Protein AF-A0A426YNL2-F1 (afdb_monomer)

pLDDT: mean 73.77, std 24.28, range [29.73, 98.31]

Mean predicted aligned error: 19.61 Å

Structure (mmCIF, N/CA/C/O backbone):
data_AF-A0A426YNL2-F1
#
_entry.id   AF-A0A426YNL2-F1
#
loop_
_atom_site.group_PDB
_atom_site.id
_atom_site.type_symbol
_atom_site.label_atom_id
_atom_site.label_alt_id
_atom_site.label_comp_id
_atom_site.label_asym_id
_atom_site.label_entity_id
_atom_site.label_seq_id
_atom_site.pdbx_PDB_ins_code
_atom_site.Cartn_x
_atom_site.Cartn_y
_atom_site.Cartn_z
_atom_site.occupancy
_atom_site.B_iso_or_equiv
_atom_site.auth_seq_id
_atom_site.auth_comp_id
_atom_site.auth_asym_id
_atom_site.auth_atom_id
_atom_site.pdbx_PDB_model_num
ATOM 1 N N . MET A 1 1 ? -0.165 -50.949 28.726 1.00 37.31 1 MET A N 1
ATOM 2 C CA . MET A 1 1 ? -0.247 -52.421 28.625 1.00 37.31 1 MET A CA 1
ATOM 3 C C . MET A 1 1 ? -1.569 -52.771 27.966 1.00 37.31 1 MET A C 1
ATOM 5 O O . MET A 1 1 ? -2.614 -52.477 28.526 1.00 37.31 1 MET A O 1
ATOM 9 N N . ALA A 1 2 ? -1.492 -53.235 26.720 1.00 35.56 2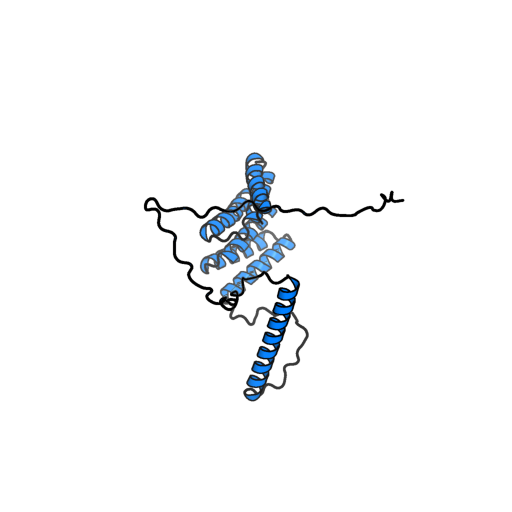 ALA A N 1
ATOM 10 C CA . ALA A 1 2 ? -2.606 -53.425 25.798 1.00 35.56 2 ALA A CA 1
ATOM 11 C C . ALA A 1 2 ? -3.479 -54.636 26.171 1.00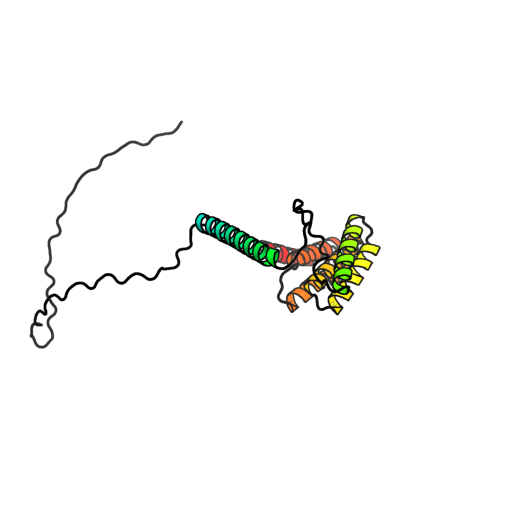 35.56 2 ALA A C 1
ATOM 13 O O . ALA A 1 2 ? -2.953 -55.699 26.491 1.00 35.56 2 ALA A O 1
ATOM 14 N N . ALA A 1 3 ? -4.803 -54.485 26.083 1.00 38.25 3 ALA A N 1
ATOM 15 C CA . ALA A 1 3 ? -5.747 -55.596 26.155 1.00 38.25 3 ALA A CA 1
ATOM 16 C C . ALA A 1 3 ? -5.929 -56.193 24.749 1.00 38.25 3 ALA A C 1
ATOM 18 O O . ALA A 1 3 ? -6.502 -55.570 23.858 1.00 38.25 3 ALA A O 1
ATOM 19 N N . ILE A 1 4 ? -5.381 -57.392 24.560 1.00 38.25 4 ILE A N 1
ATOM 20 C CA . ILE A 1 4 ? -5.426 -58.185 23.328 1.00 38.25 4 ILE A CA 1
ATOM 21 C C . ILE A 1 4 ? -6.724 -59.006 23.328 1.00 38.25 4 ILE A C 1
ATOM 23 O O . ILE A 1 4 ? -6.933 -59.846 24.205 1.00 38.25 4 ILE A O 1
ATOM 27 N N . ALA A 1 5 ? -7.598 -58.764 22.347 1.00 42.81 5 ALA A N 1
ATOM 28 C CA . ALA A 1 5 ? -8.804 -59.553 22.102 1.00 42.81 5 ALA A CA 1
ATOM 29 C C . ALA A 1 5 ? -8.485 -60.830 21.299 1.00 42.81 5 ALA A C 1
ATOM 31 O O . ALA A 1 5 ? -7.618 -60.845 20.426 1.00 42.81 5 ALA A O 1
ATOM 32 N N . ARG A 1 6 ? -9.182 -61.913 21.660 1.00 41.94 6 ARG A N 1
ATOM 33 C CA . ARG A 1 6 ? -8.917 -63.311 21.298 1.00 41.94 6 ARG A CA 1
ATOM 34 C C . ARG A 1 6 ? -9.209 -63.680 19.840 1.00 41.94 6 ARG A C 1
ATOM 36 O O . ARG A 1 6 ? -10.094 -63.148 19.183 1.00 41.94 6 ARG A O 1
ATOM 43 N N . TYR A 1 7 ? -8.452 -64.697 19.446 1.00 34.69 7 TYR A N 1
ATOM 44 C CA . TYR A 1 7 ? -8.437 -65.502 18.232 1.00 34.69 7 TYR A CA 1
ATOM 45 C C . TYR A 1 7 ? -9.737 -66.284 17.919 1.00 34.69 7 TYR A C 1
ATOM 47 O O . TYR A 1 7 ? -10.358 -66.847 18.814 1.00 34.69 7 TYR A O 1
ATOM 55 N N . LEU A 1 8 ? -10.010 -66.373 16.606 1.00 35.53 8 LEU A N 1
ATOM 56 C CA . LEU A 1 8 ? -10.407 -67.529 15.772 1.00 35.53 8 LEU A CA 1
ATOM 57 C C . LEU A 1 8 ? -11.545 -68.485 16.198 1.00 35.53 8 LEU A C 1
ATOM 59 O O . LEU A 1 8 ? -11.393 -69.267 17.126 1.00 35.53 8 LEU A O 1
ATOM 63 N N . HIS A 1 9 ? -12.563 -68.604 15.330 1.00 32.12 9 HIS A N 1
ATOM 64 C CA . HIS A 1 9 ? -12.807 -69.847 14.570 1.00 32.12 9 HIS A CA 1
ATOM 65 C C . HIS A 1 9 ? -13.829 -69.654 13.425 1.00 32.12 9 HIS A C 1
ATOM 67 O O . HIS A 1 9 ? -15.022 -69.476 13.641 1.00 32.12 9 HIS A O 1
ATOM 73 N N . HIS A 1 10 ? -13.350 -69.756 12.182 1.00 35.22 10 HIS A N 1
ATOM 74 C CA . HIS A 1 10 ? -14.075 -70.388 11.065 1.00 35.22 10 HIS A CA 1
ATOM 75 C C . HIS A 1 10 ? -13.910 -71.923 11.209 1.00 35.22 10 HIS A C 1
ATOM 77 O O . HIS A 1 10 ? -12.906 -72.305 11.823 1.00 35.22 10 HIS A O 1
ATOM 83 N N . PRO A 1 11 ? -14.773 -72.814 10.646 1.00 41.94 11 PRO A N 1
ATOM 84 C CA . PRO A 1 11 ? -15.222 -72.750 9.243 1.00 41.94 11 PRO A CA 1
ATOM 85 C C . PRO A 1 11 ? -16.582 -73.406 8.853 1.00 41.94 11 PRO A C 1
ATOM 87 O O . PRO A 1 11 ? -17.210 -74.147 9.595 1.00 41.94 11 PRO A O 1
ATOM 90 N N . SER A 1 12 ? -16.899 -73.232 7.561 1.00 29.73 12 SER A N 1
ATOM 91 C CA . SER A 1 12 ? -17.460 -74.235 6.628 1.00 29.73 12 SER A CA 1
ATOM 92 C C . SER A 1 12 ? -18.972 -74.328 6.340 1.00 29.73 12 SER A C 1
ATOM 94 O O . SER A 1 12 ? -19.745 -74.939 7.063 1.00 29.73 12 SER A O 1
ATOM 96 N N . ARG A 1 13 ? -19.277 -73.877 5.108 1.00 36.03 13 ARG A N 1
ATOM 97 C CA . ARG A 1 13 ? -20.072 -74.515 4.033 1.00 36.03 13 ARG A CA 1
ATOM 98 C C . ARG A 1 13 ? -21.543 -74.871 4.292 1.00 36.03 13 ARG A C 1
ATOM 100 O O . ARG A 1 13 ? -21.837 -75.814 5.013 1.00 36.03 13 ARG A O 1
ATOM 107 N N . ARG A 1 14 ? -22.416 -74.346 3.418 1.00 35.34 14 ARG A N 1
ATOM 108 C CA . ARG A 1 14 ? -23.285 -75.176 2.553 1.00 35.34 14 ARG A CA 1
ATOM 109 C C . ARG A 1 14 ? -23.799 -74.395 1.339 1.00 35.34 14 ARG A C 1
ATOM 111 O O . ARG A 1 14 ? -24.525 -73.418 1.454 1.00 35.34 14 ARG A O 1
ATOM 118 N N . ASN A 1 15 ? -23.367 -74.876 0.180 1.00 34.12 15 ASN A N 1
ATOM 119 C CA . ASN A 1 15 ? -23.900 -74.608 -1.148 1.00 34.12 15 ASN A CA 1
ATOM 120 C C . ASN A 1 15 ? -25.215 -75.389 -1.299 1.00 34.12 15 ASN A C 1
ATOM 122 O O . ASN A 1 15 ? -25.232 -76.541 -0.882 1.00 34.12 15 ASN A O 1
ATOM 126 N N . HIS A 1 16 ? -26.247 -74.819 -1.926 1.00 37.81 16 HIS A N 1
ATOM 127 C CA . HIS A 1 16 ? -27.121 -75.516 -2.883 1.00 37.81 16 HIS A CA 1
ATOM 128 C C . HIS A 1 16 ? -28.022 -74.497 -3.592 1.00 37.81 16 HIS A C 1
ATOM 130 O O . HIS A 1 16 ? -29.065 -74.091 -3.088 1.00 37.81 16 HIS A O 1
ATOM 136 N N . GLY A 1 17 ? -27.594 -74.096 -4.791 1.00 38.69 17 GLY A N 1
ATOM 137 C CA . GLY A 1 17 ? -28.476 -73.522 -5.795 1.00 38.69 17 GLY A CA 1
ATOM 138 C C . GLY A 1 17 ? -29.309 -74.635 -6.423 1.00 38.69 17 GLY A C 1
ATOM 139 O O . GLY A 1 17 ? -28.758 -75.597 -6.958 1.00 38.69 17 GLY A O 1
ATOM 140 N N . VAL A 1 18 ? -30.630 -74.503 -6.350 1.00 39.59 18 VAL A N 1
ATOM 141 C CA . VAL A 1 18 ? -31.578 -75.342 -7.08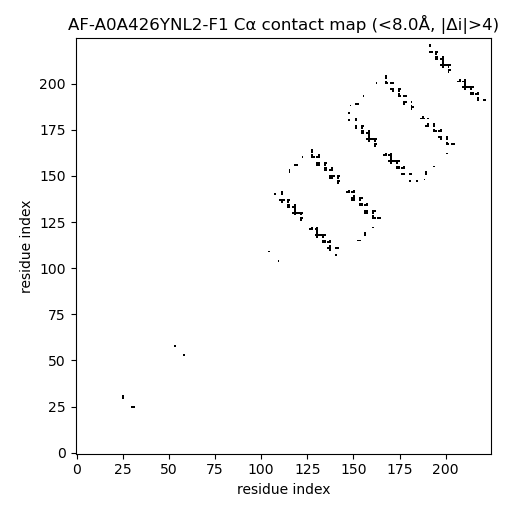6 1.00 39.59 18 VAL A CA 1
ATOM 142 C C . VAL A 1 18 ? -32.245 -74.455 -8.127 1.00 39.59 18 VAL A C 1
ATOM 144 O O . VAL A 1 18 ? -32.821 -73.415 -7.812 1.00 39.59 18 VAL A O 1
ATOM 147 N N . GLY A 1 19 ? -32.074 -74.844 -9.388 1.00 38.91 19 GLY A N 1
ATOM 148 C CA . GLY A 1 19 ? -32.560 -74.116 -10.545 1.00 38.91 19 GLY A CA 1
ATOM 149 C C . GLY A 1 19 ? -34.080 -74.142 -10.659 1.00 38.91 19 GLY A C 1
ATOM 150 O O . GLY A 1 19 ? -34.691 -75.208 -10.694 1.00 38.91 19 GLY A O 1
ATOM 151 N N . SER A 1 20 ? -34.663 -72.959 -10.835 1.00 37.91 20 SER A N 1
ATOM 152 C CA . SER A 1 20 ? -36.006 -72.804 -11.385 1.00 37.91 20 SER A CA 1
ATOM 153 C C . SER A 1 20 ? -35.897 -72.293 -12.816 1.00 37.91 20 SER A C 1
ATOM 155 O O . SER A 1 20 ? -35.313 -71.250 -13.109 1.00 37.91 20 SER A O 1
ATOM 157 N N . ARG A 1 21 ? -36.411 -73.136 -13.708 1.00 37.72 21 ARG A N 1
ATOM 158 C CA . ARG A 1 21 ? -36.389 -73.071 -15.167 1.00 37.72 21 ARG A CA 1
ATOM 159 C C . ARG A 1 21 ? -36.943 -71.725 -15.653 1.00 37.72 21 ARG A C 1
ATOM 161 O O . ARG A 1 21 ? -38.112 -71.432 -15.425 1.00 37.72 21 ARG A O 1
ATOM 168 N N . ARG A 1 22 ? -36.133 -70.924 -16.359 1.00 38.81 22 ARG A N 1
ATOM 169 C CA . ARG A 1 22 ? -36.651 -69.782 -17.130 1.00 38.81 22 ARG A CA 1
ATOM 170 C C . ARG A 1 22 ? -37.414 -70.324 -18.333 1.00 38.81 22 ARG A C 1
ATOM 172 O O . ARG A 1 22 ? -36.824 -70.861 -19.266 1.00 38.81 22 ARG A O 1
ATOM 179 N N . ILE A 1 23 ? -38.731 -70.208 -18.264 1.00 46.91 23 ILE A N 1
ATOM 180 C CA . ILE A 1 23 ? -39.655 -70.431 -19.371 1.00 46.91 23 ILE A CA 1
ATOM 181 C C . ILE A 1 23 ? -39.404 -69.300 -20.380 1.00 46.91 23 ILE A C 1
ATOM 183 O O . ILE A 1 23 ? -39.430 -68.128 -20.007 1.00 46.91 23 ILE A O 1
ATOM 187 N N . ALA A 1 24 ? -39.078 -69.641 -21.628 1.00 47.25 24 ALA A N 1
ATOM 188 C CA . ALA A 1 24 ? -38.883 -68.651 -22.684 1.00 47.25 24 ALA A CA 1
ATOM 189 C C . ALA A 1 24 ? -40.228 -67.974 -23.022 1.00 47.25 24 ALA A C 1
ATOM 191 O O . ALA A 1 24 ? -41.236 -68.681 -23.115 1.00 47.25 24 ALA A O 1
ATOM 192 N N . PRO A 1 25 ? -40.272 -66.643 -23.202 1.00 43.81 25 PRO A N 1
ATOM 193 C CA . PRO A 1 25 ? -41.506 -65.947 -23.544 1.00 43.81 25 PRO A CA 1
ATOM 194 C C . PRO A 1 25 ? -41.977 -66.340 -24.953 1.00 43.81 25 PRO A C 1
ATOM 196 O O . PRO A 1 25 ? -41.186 -66.405 -25.895 1.00 43.81 25 PRO A O 1
ATOM 199 N N . LEU A 1 26 ? -43.272 -66.635 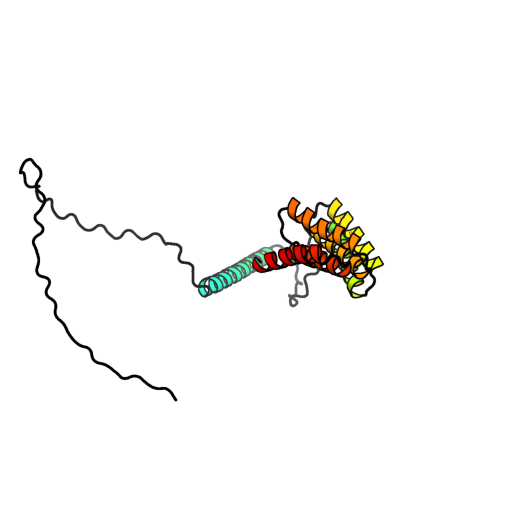-25.064 1.00 43.31 26 LEU A N 1
ATOM 200 C CA . LEU A 1 26 ? -43.986 -66.943 -26.303 1.00 43.31 26 LEU A CA 1
ATOM 201 C C . LEU A 1 26 ? -44.581 -65.649 -26.881 1.00 43.31 26 LEU A C 1
ATOM 203 O O . LEU A 1 26 ? -45.115 -64.828 -26.139 1.00 43.31 26 LEU A O 1
ATOM 207 N N . ASP A 1 27 ? -44.506 -65.487 -28.199 1.00 51.53 27 ASP A N 1
ATOM 208 C CA . ASP A 1 27 ? -45.236 -64.470 -28.968 1.00 51.53 27 ASP A CA 1
ATOM 209 C C . ASP A 1 27 ? -46.713 -64.897 -29.148 1.00 51.53 27 ASP A C 1
ATOM 211 O O . ASP A 1 27 ? -47.015 -66.095 -29.182 1.00 51.53 27 ASP A O 1
ATOM 215 N N . LEU A 1 28 ? -47.623 -63.920 -29.285 1.00 54.97 28 LEU A N 1
ATOM 216 C CA . LEU A 1 28 ? -49.082 -64.065 -29.451 1.00 54.97 28 LEU A CA 1
ATOM 217 C C . LEU A 1 28 ? -49.542 -64.911 -30.666 1.00 54.97 28 LEU A C 1
ATOM 219 O O . LEU A 1 28 ? -50.740 -65.111 -30.850 1.00 54.97 28 LEU A O 1
ATOM 223 N N . SER A 1 29 ? -48.622 -65.447 -31.469 1.00 55.56 29 SER A N 1
ATOM 224 C CA . SER A 1 29 ? -48.873 -66.341 -32.608 1.00 55.56 29 SER A CA 1
ATOM 225 C C . SER A 1 29 ? -48.318 -67.772 -32.448 1.00 55.56 29 SER A C 1
ATOM 227 O O . SER A 1 29 ? -48.384 -68.574 -33.382 1.00 55.56 29 SER A O 1
ATOM 229 N N . GLY A 1 30 ? -47.791 -68.136 -31.270 1.00 54.81 30 GLY A N 1
ATOM 230 C CA . GLY A 1 30 ? -47.535 -69.535 -30.892 1.00 54.81 30 GLY A CA 1
ATOM 231 C C . GLY A 1 30 ? -46.373 -70.249 -31.603 1.00 54.81 30 GLY A C 1
ATOM 232 O O . GLY A 1 30 ? -46.292 -71.478 -31.548 1.00 54.81 30 GLY A O 1
ATOM 233 N N . ARG A 1 31 ? -45.446 -69.531 -32.253 1.00 46.19 31 ARG A N 1
ATOM 234 C CA . ARG A 1 31 ? -44.271 -70.135 -32.919 1.00 46.19 31 ARG A CA 1
ATOM 235 C C . ARG A 1 31 ? -42.997 -70.009 -32.072 1.00 46.19 31 ARG A C 1
ATOM 237 O O . ARG A 1 31 ? -42.694 -68.946 -31.541 1.00 46.19 31 ARG A O 1
ATOM 244 N N . ARG A 1 32 ? -42.226 -71.101 -31.957 1.00 43.34 32 ARG A N 1
ATOM 245 C CA . ARG A 1 32 ? -40.901 -71.121 -31.301 1.00 43.34 32 ARG A CA 1
ATOM 246 C C . ARG A 1 32 ? -39.840 -70.511 -32.223 1.00 43.34 32 ARG A C 1
ATOM 248 O O . ARG A 1 32 ? -39.765 -70.888 -33.390 1.00 43.34 32 ARG A O 1
ATOM 255 N N . PHE A 1 33 ? -38.989 -69.630 -31.693 1.00 39.12 33 PHE A N 1
ATOM 256 C CA . PHE A 1 33 ? -37.831 -69.109 -32.426 1.00 39.12 33 PHE A CA 1
ATOM 257 C C . PHE A 1 33 ? -36.816 -70.226 -32.732 1.00 39.12 33 PHE A C 1
ATOM 259 O O . PHE A 1 33 ? -36.510 -71.027 -31.843 1.00 39.12 33 PHE A O 1
ATOM 266 N N . PRO A 1 34 ? -36.258 -70.284 -33.955 1.00 41.25 34 PRO A N 1
ATOM 267 C CA . PRO A 1 34 ? -35.198 -71.223 -34.285 1.00 41.25 34 PRO A CA 1
ATOM 268 C C . PRO A 1 34 ? -33.889 -70.816 -33.597 1.00 41.25 34 PRO A C 1
ATOM 270 O O . PRO A 1 34 ? -33.417 -69.684 -33.705 1.00 41.25 34 PRO A O 1
ATOM 273 N N . SER A 1 35 ? -33.292 -71.779 -32.902 1.00 43.44 35 SER A N 1
ATOM 274 C CA . SER A 1 35 ? -31.953 -71.720 -32.321 1.00 43.44 35 SER A CA 1
ATOM 275 C C . SER A 1 35 ? -30.907 -71.371 -33.385 1.00 43.44 35 SER A C 1
ATOM 277 O O . SER A 1 35 ? -30.613 -72.193 -34.254 1.00 43.44 35 SER A O 1
ATOM 279 N N . ARG A 1 36 ? -30.309 -70.177 -33.304 1.00 40.72 36 ARG A N 1
ATOM 280 C CA . ARG A 1 36 ? -29.143 -69.802 -34.115 1.00 40.72 36 ARG A CA 1
ATOM 281 C C . ARG A 1 36 ? -27.866 -69.861 -33.279 1.00 40.72 36 ARG A C 1
ATOM 283 O O . ARG A 1 36 ? -27.567 -68.972 -32.493 1.00 40.72 36 ARG A O 1
ATOM 290 N N . SER A 1 37 ? -27.196 -70.999 -33.446 1.00 37.91 37 SER A N 1
ATOM 291 C CA . SER A 1 37 ? -25.746 -71.215 -33.527 1.00 37.91 37 SER A CA 1
ATOM 292 C C . SER A 1 37 ? -24.813 -70.158 -32.923 1.00 37.91 37 SER A C 1
ATOM 294 O O . SER A 1 37 ? -24.694 -69.046 -33.432 1.00 37.91 37 SER A O 1
ATOM 296 N N . PHE A 1 38 ? -24.049 -70.621 -31.929 1.00 44.62 38 PHE A N 1
ATOM 297 C CA . PHE A 1 38 ? -22.728 -70.147 -31.518 1.00 44.62 38 PHE A CA 1
ATOM 298 C C . PHE A 1 38 ? -21.948 -69.448 -32.646 1.00 44.62 38 PHE A C 1
ATOM 300 O O . PHE A 1 38 ? -21.465 -70.094 -33.576 1.00 44.62 38 PHE A O 1
ATOM 307 N N . THR A 1 39 ? -21.743 -68.141 -32.507 1.00 43.12 39 THR A N 1
ATOM 308 C CA . THR A 1 39 ? -20.665 -67.414 -33.182 1.00 43.12 39 THR A CA 1
ATOM 309 C C . THR A 1 39 ? -19.654 -66.967 -32.130 1.00 43.12 39 THR A C 1
ATOM 311 O O . THR A 1 39 ? -20.024 -66.466 -31.072 1.00 43.12 39 THR A O 1
ATOM 314 N N . LYS A 1 40 ? -18.385 -67.248 -32.428 1.00 47.84 40 LYS A N 1
ATOM 315 C CA . LYS A 1 40 ? -17.174 -67.139 -31.599 1.00 47.84 40 LYS A CA 1
ATOM 316 C C . LYS A 1 40 ? -17.085 -65.847 -30.758 1.00 47.84 40 LYS A C 1
ATOM 318 O O . LYS A 1 40 ? -17.525 -64.801 -31.232 1.00 47.84 40 LYS A O 1
ATOM 323 N N . PRO A 1 41 ? -16.458 -65.882 -29.564 1.00 40.28 41 PRO A N 1
ATOM 324 C CA . PRO A 1 41 ? -16.179 -64.666 -28.805 1.00 40.28 41 PRO A CA 1
ATOM 325 C C . PRO A 1 41 ? -15.217 -63.763 -29.591 1.00 40.28 41 PRO A C 1
ATOM 327 O O . PRO A 1 41 ? -14.201 -64.227 -30.113 1.00 40.28 41 PRO A O 1
ATOM 330 N N . LEU A 1 42 ? -15.563 -62.479 -29.687 1.00 42.34 42 LEU A N 1
ATOM 331 C CA . LEU A 1 42 ? -14.700 -61.429 -30.227 1.00 42.34 42 LEU A CA 1
ATOM 332 C C . LEU A 1 42 ? -13.438 -61.285 -29.354 1.00 42.34 42 LEU A C 1
ATOM 334 O O . LEU A 1 42 ? -13.531 -61.447 -28.133 1.00 42.34 42 LEU A O 1
ATOM 338 N N . PRO A 1 43 ? -12.266 -60.977 -29.942 1.00 51.66 43 PRO A N 1
ATOM 339 C CA . PRO A 1 43 ? -11.068 -60.680 -29.165 1.00 51.66 43 PRO A CA 1
ATOM 340 C C . PRO A 1 43 ? -11.292 -59.425 -28.302 1.00 51.66 43 PRO A C 1
ATOM 342 O O . PRO A 1 43 ? -12.067 -58.547 -28.695 1.00 51.66 43 PRO A O 1
ATOM 345 N N . PRO A 1 44 ? -10.638 -59.317 -27.130 1.00 45.34 44 PRO A N 1
ATOM 346 C CA . PRO A 1 44 ? -10.804 -58.163 -26.260 1.00 45.34 44 PRO A CA 1
ATOM 347 C C . PRO A 1 44 ? -10.352 -56.893 -26.988 1.00 45.34 44 PRO A C 1
ATOM 349 O O . PRO A 1 44 ? -9.230 -56.806 -27.485 1.00 45.34 44 PRO A O 1
ATOM 352 N N . VAL A 1 45 ? -11.248 -55.910 -27.047 1.00 47.38 45 VAL A N 1
ATOM 353 C CA . VAL A 1 45 ? -10.942 -54.558 -27.520 1.00 47.38 45 VAL A CA 1
ATOM 354 C C . VAL A 1 45 ? -9.914 -53.958 -26.552 1.00 47.38 45 VAL A C 1
ATOM 356 O O . VAL A 1 45 ? -10.160 -53.998 -25.342 1.00 47.38 45 VAL A O 1
ATOM 359 N N . PRO A 1 46 ? -8.765 -53.429 -27.014 1.00 41.62 46 PRO A N 1
ATOM 360 C CA . PRO A 1 46 ? -7.828 -52.768 -26.119 1.00 41.62 46 PRO A CA 1
ATOM 361 C C . PRO A 1 46 ? -8.517 -51.538 -25.525 1.00 41.62 46 PRO A C 1
ATOM 363 O O . PRO A 1 46 ? -8.924 -50.626 -26.244 1.00 41.62 46 PRO A O 1
ATOM 366 N N . LEU A 1 47 ? -8.682 -51.548 -24.203 1.00 44.00 47 LEU A N 1
ATOM 367 C CA . LEU A 1 47 ? -9.158 -50.401 -23.444 1.00 44.00 47 LEU A CA 1
ATOM 368 C C . LEU A 1 47 ? -8.211 -49.229 -23.724 1.00 44.00 47 LEU A C 1
ATOM 370 O O . LEU A 1 47 ? -7.019 -49.295 -23.423 1.00 44.00 47 LEU A O 1
ATOM 374 N N . SER A 1 48 ? -8.742 -48.167 -24.328 1.00 41.94 48 SER A N 1
ATOM 375 C CA . SER A 1 48 ? -8.069 -46.873 -24.430 1.00 41.94 48 SER A CA 1
ATOM 376 C C . SER A 1 48 ? -7.586 -46.443 -23.038 1.00 41.94 48 SER A C 1
ATOM 378 O O . SER A 1 48 ? -8.367 -46.590 -22.091 1.00 41.94 48 SER A O 1
ATOM 380 N N . PRO A 1 49 ? -6.359 -45.910 -22.877 1.00 44.12 49 PRO A N 1
ATOM 381 C CA . PRO A 1 49 ? -5.844 -45.567 -21.561 1.00 44.12 49 PRO A CA 1
ATOM 382 C C . PRO A 1 49 ? -6.672 -44.424 -20.977 1.00 44.12 49 PRO A C 1
ATOM 384 O O . PRO A 1 49 ? -6.532 -43.260 -21.348 1.00 44.12 49 PRO A O 1
ATOM 387 N N . THR A 1 50 ? -7.563 -44.774 -20.056 1.00 41.09 50 THR A N 1
ATOM 388 C CA . THR A 1 50 ? -8.163 -43.841 -19.114 1.00 41.09 50 THR A CA 1
ATOM 389 C C . THR A 1 50 ? -7.037 -43.154 -18.355 1.00 41.09 50 THR A C 1
ATOM 391 O O . THR A 1 50 ? -6.155 -43.823 -17.816 1.00 41.09 50 THR A O 1
ATOM 394 N N . HIS A 1 51 ? -7.074 -41.826 -18.338 1.00 47.53 51 HIS A N 1
ATOM 395 C CA . HIS A 1 51 ? -6.187 -40.957 -17.581 1.00 47.53 51 HIS A CA 1
ATOM 396 C C . HIS A 1 51 ? -6.269 -41.317 -16.088 1.00 47.53 51 HIS A C 1
ATOM 398 O O . HIS A 1 51 ? -7.147 -40.854 -15.364 1.00 47.53 51 HIS A O 1
ATOM 404 N N . PHE A 1 52 ? -5.389 -42.210 -15.641 1.00 44.97 52 PHE A N 1
ATOM 405 C CA . PHE A 1 52 ? -5.120 -42.419 -14.226 1.00 44.97 52 PHE A CA 1
ATOM 406 C C . PHE A 1 52 ? -4.267 -41.239 -13.747 1.00 44.97 52 PHE A C 1
ATOM 408 O O . PHE A 1 52 ? -3.255 -40.950 -14.392 1.00 44.97 52 PHE A O 1
ATOM 415 N N . PRO A 1 53 ? -4.612 -40.560 -12.638 1.00 49.78 53 PRO A N 1
ATOM 416 C CA . PRO A 1 53 ? -3.695 -39.602 -12.046 1.00 49.78 53 PRO A CA 1
ATOM 417 C C . PRO A 1 53 ? -2.462 -40.387 -11.594 1.00 49.78 53 PRO A C 1
ATOM 419 O O . PRO A 1 53 ? -2.549 -41.277 -10.745 1.00 49.78 53 PRO A O 1
ATOM 422 N N . LEU A 1 54 ? -1.319 -40.107 -12.221 1.00 52.44 54 LEU A N 1
ATOM 423 C CA . LEU A 1 54 ? -0.050 -40.707 -11.837 1.00 52.44 54 LEU A CA 1
ATOM 424 C C . LEU A 1 54 ? 0.202 -40.401 -10.350 1.00 52.44 54 LEU A C 1
ATOM 426 O O . LEU A 1 54 ? -0.016 -39.263 -9.922 1.00 52.44 54 LEU A O 1
ATOM 430 N N . PRO A 1 55 ? 0.644 -41.383 -9.540 1.00 57.22 55 PRO A N 1
ATOM 431 C CA . PRO A 1 55 ? 0.961 -41.130 -8.140 1.00 57.22 55 PRO A CA 1
ATOM 432 C C . PRO A 1 55 ? 1.969 -39.976 -8.058 1.00 57.22 55 PRO A C 1
ATOM 434 O O . PRO A 1 55 ? 2.880 -39.902 -8.875 1.00 57.22 55 PRO A O 1
ATOM 437 N N . PHE A 1 56 ? 1.824 -39.079 -7.079 1.00 53.41 56 PHE A N 1
ATOM 438 C CA . PHE A 1 56 ? 2.638 -37.858 -6.914 1.00 53.41 56 PHE A CA 1
ATOM 439 C C . PHE A 1 56 ? 4.160 -38.089 -7.059 1.00 53.41 56 PHE A C 1
ATOM 441 O O . PHE A 1 56 ? 4.897 -37.225 -7.534 1.00 53.41 56 PHE A O 1
ATOM 448 N N . PHE A 1 57 ? 4.634 -39.289 -6.710 1.00 51.91 57 PHE A N 1
ATOM 449 C CA . PHE A 1 57 ? 6.012 -39.734 -6.923 1.00 51.91 57 PHE A CA 1
ATOM 450 C C . PHE A 1 57 ? 6.386 -39.924 -8.398 1.00 51.91 57 PHE A C 1
ATOM 452 O O . PHE A 1 57 ? 7.442 -39.457 -8.810 1.00 51.91 57 PHE A O 1
ATOM 459 N N . ALA A 1 58 ? 5.511 -40.527 -9.204 1.00 57.50 58 ALA A N 1
ATOM 460 C CA . ALA A 1 58 ? 5.717 -40.684 -10.639 1.00 57.50 58 ALA A CA 1
ATOM 461 C C . ALA A 1 58 ? 5.746 -39.327 -11.351 1.00 57.50 58 ALA A C 1
ATOM 463 O O . ALA A 1 58 ? 6.629 -39.114 -12.171 1.00 57.50 58 ALA A O 1
ATOM 464 N N . LEU A 1 59 ? 4.886 -38.376 -10.964 1.00 55.84 59 LEU A N 1
ATOM 465 C CA . LEU A 1 59 ? 4.931 -37.015 -11.511 1.00 55.84 59 LEU A CA 1
ATOM 466 C C . LEU A 1 59 ? 6.234 -36.292 -11.130 1.00 55.84 59 LEU A C 1
ATOM 468 O O . LEU A 1 59 ? 6.817 -35.589 -11.947 1.00 55.84 59 LEU A O 1
ATOM 472 N N . ARG A 1 60 ? 6.734 -36.482 -9.902 1.00 63.09 60 ARG A N 1
ATOM 473 C CA . ARG A 1 60 ? 8.010 -35.902 -9.453 1.00 63.09 60 ARG A CA 1
ATOM 474 C C . ARG A 1 60 ? 9.213 -36.509 -10.176 1.00 63.09 60 ARG A C 1
ATOM 476 O O . ARG A 1 60 ? 10.154 -35.784 -10.497 1.00 63.09 60 ARG A O 1
ATOM 483 N N . ASP A 1 61 ? 9.199 -37.814 -10.415 1.00 70.81 61 ASP A N 1
ATOM 484 C CA . ASP A 1 61 ? 10.264 -38.505 -11.143 1.00 70.81 61 ASP A CA 1
ATOM 485 C C . ASP A 1 61 ? 10.211 -38.196 -12.642 1.00 70.81 61 ASP A C 1
ATOM 487 O O . ASP A 1 61 ? 11.253 -38.017 -13.269 1.00 70.81 61 ASP A O 1
ATOM 491 N N . GLU A 1 62 ? 9.015 -38.042 -13.205 1.00 74.19 62 GLU A N 1
ATOM 492 C CA . GLU A 1 62 ? 8.797 -37.574 -14.571 1.00 74.19 62 GLU A CA 1
ATOM 493 C C . GLU A 1 62 ? 9.244 -36.118 -14.739 1.00 74.19 62 GLU A C 1
ATOM 495 O O . GLU A 1 62 ? 9.978 -35.814 -15.674 1.00 74.19 62 GLU A O 1
ATOM 500 N N . LEU A 1 63 ? 8.940 -35.238 -13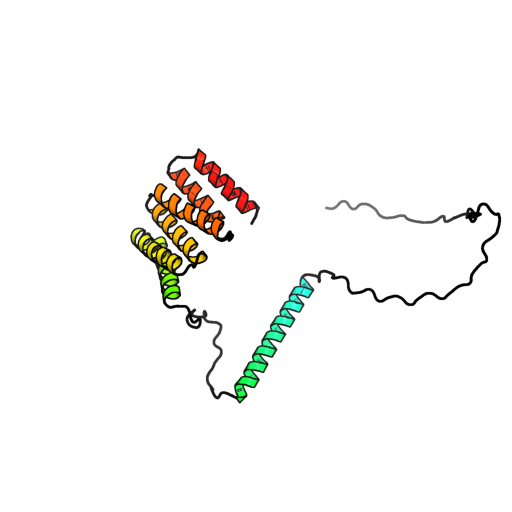.779 1.00 70.31 63 LEU A N 1
ATOM 501 C CA . LEU A 1 63 ? 9.418 -33.854 -13.766 1.00 70.31 63 LEU A CA 1
ATOM 502 C C . LEU A 1 63 ? 10.947 -33.781 -13.670 1.00 70.31 63 LEU A C 1
ATOM 504 O O . LEU A 1 63 ? 11.571 -32.985 -14.366 1.00 70.31 63 LEU A O 1
ATOM 508 N N . LYS A 1 64 ? 11.569 -34.626 -12.836 1.00 72.44 64 LYS A N 1
ATOM 509 C CA . LYS A 1 64 ? 13.034 -34.741 -12.774 1.00 72.44 64 LYS A CA 1
ATOM 510 C C . LYS A 1 64 ? 13.611 -35.200 -14.106 1.00 72.44 64 LYS A C 1
ATOM 512 O O . LYS A 1 64 ? 14.535 -34.565 -14.597 1.00 72.44 64 LYS A O 1
ATOM 517 N N . ARG A 1 65 ? 13.037 -36.242 -14.715 1.00 79.88 65 ARG A N 1
ATOM 518 C CA . ARG A 1 65 ? 13.463 -36.743 -16.030 1.00 79.88 65 ARG A CA 1
ATOM 519 C C . ARG A 1 65 ? 13.337 -35.675 -17.109 1.00 79.88 65 ARG A C 1
ATOM 521 O O . ARG A 1 65 ? 14.293 -35.468 -17.842 1.00 79.88 65 ARG A O 1
ATOM 528 N N . LEU A 1 66 ? 12.210 -34.969 -17.169 1.00 73.94 66 LEU A N 1
ATOM 529 C CA . LEU A 1 66 ? 11.990 -33.855 -18.093 1.00 73.94 66 LEU A CA 1
ATOM 530 C C . LEU A 1 66 ? 13.015 -32.739 -17.877 1.00 73.94 66 LEU A C 1
ATOM 532 O O . LEU A 1 66 ? 13.553 -32.207 -18.842 1.00 73.94 66 LEU A O 1
ATOM 536 N N . ASN A 1 67 ? 13.333 -32.412 -16.625 1.00 74.88 67 ASN A N 1
ATOM 537 C CA . ASN A 1 67 ? 14.319 -31.384 -16.300 1.00 74.88 67 ASN A CA 1
ATOM 538 C C . ASN A 1 67 ? 15.750 -31.817 -16.673 1.00 74.88 67 ASN A C 1
ATOM 540 O O . ASN A 1 67 ? 16.518 -31.033 -17.230 1.00 74.88 67 ASN A O 1
ATOM 544 N N . ASP A 1 68 ? 16.094 -33.085 -16.448 1.00 78.56 68 ASP A N 1
ATOM 545 C CA . ASP A 1 68 ? 17.376 -33.662 -16.854 1.00 78.56 68 ASP A CA 1
ATOM 546 C C . ASP A 1 68 ? 17.498 -33.751 -18.382 1.00 78.56 68 ASP A C 1
ATOM 548 O O . ASP A 1 68 ? 18.548 -33.422 -18.936 1.00 78.56 68 ASP A O 1
ATOM 552 N N . GLN A 1 69 ? 16.417 -34.108 -19.082 1.00 76.62 69 GLN A N 1
ATOM 553 C CA . GLN A 1 69 ? 16.346 -34.077 -20.544 1.00 76.62 69 GLN A CA 1
ATOM 554 C C . GLN A 1 69 ? 16.502 -32.654 -21.076 1.00 76.62 69 GLN A C 1
ATOM 556 O O . GLN A 1 69 ? 17.293 -32.426 -21.988 1.00 76.62 69 GLN A O 1
ATOM 561 N N . LEU A 1 70 ? 15.819 -31.675 -20.480 1.00 69.56 70 LEU A N 1
ATOM 562 C CA . LEU A 1 70 ? 15.960 -30.268 -20.846 1.00 69.56 70 LEU A CA 1
ATOM 563 C C . LEU A 1 70 ? 17.402 -29.790 -20.633 1.00 69.56 70 LEU A C 1
ATOM 565 O O . LEU A 1 70 ? 17.956 -29.066 -21.458 1.00 69.56 70 LEU A O 1
ATOM 569 N N . ARG A 1 71 ? 18.049 -30.241 -19.553 1.00 71.00 71 ARG A N 1
ATOM 570 C CA . ARG A 1 71 ? 19.456 -29.951 -19.269 1.00 71.00 71 ARG A CA 1
ATOM 571 C C . ARG A 1 71 ? 20.388 -30.584 -20.299 1.00 71.00 71 ARG A C 1
ATOM 573 O O . ARG A 1 71 ? 21.306 -29.906 -20.751 1.00 71.00 71 ARG A O 1
ATOM 580 N N . GLN A 1 72 ? 20.140 -31.828 -20.703 1.00 71.31 72 GLN A N 1
ATOM 581 C CA . GLN A 1 72 ? 20.892 -32.504 -21.764 1.00 71.31 72 GLN A CA 1
ATOM 582 C C . GLN A 1 72 ? 20.705 -31.824 -23.123 1.00 71.31 72 GLN A C 1
ATOM 584 O O . GLN A 1 72 ? 21.688 -31.627 -23.830 1.00 71.31 72 GLN A O 1
ATOM 589 N N . ILE A 1 73 ? 19.483 -31.408 -23.465 1.00 70.31 73 ILE A N 1
ATOM 590 C CA . ILE A 1 73 ? 19.183 -30.660 -24.695 1.00 70.31 73 ILE A CA 1
ATOM 591 C C . ILE A 1 73 ? 19.902 -29.313 -24.675 1.00 70.31 73 ILE A C 1
ATOM 593 O O . ILE A 1 73 ? 20.588 -28.971 -25.631 1.00 70.31 73 ILE A O 1
ATOM 597 N N . ASN A 1 74 ? 19.835 -28.578 -23.566 1.00 63.81 74 ASN A N 1
ATOM 598 C CA . ASN A 1 74 ? 20.551 -27.313 -23.409 1.00 63.81 74 ASN A CA 1
ATOM 599 C C . ASN A 1 74 ? 22.072 -27.497 -23.488 1.00 63.81 74 ASN A C 1
ATOM 601 O O . ASN A 1 74 ? 22.777 -26.648 -24.027 1.00 63.81 74 ASN A O 1
ATOM 605 N N . GLU A 1 75 ? 22.600 -28.605 -22.971 1.00 69.00 75 GLU A N 1
ATOM 606 C CA . GLU A 1 75 ? 24.017 -28.932 -23.079 1.00 69.00 75 GLU A CA 1
ATOM 607 C C . GLU A 1 75 ? 24.406 -29.337 -24.509 1.00 69.00 75 GLU A C 1
ATOM 609 O O . GLU A 1 75 ? 25.461 -28.933 -24.989 1.00 69.00 75 GLU A O 1
ATOM 614 N N . ALA A 1 76 ? 23.554 -30.081 -25.215 1.00 69.31 76 ALA A N 1
ATOM 615 C CA . ALA A 1 76 ? 23.744 -30.451 -26.614 1.00 69.31 76 ALA A CA 1
ATOM 616 C C . ALA A 1 76 ? 23.686 -29.226 -27.538 1.00 69.31 76 ALA A C 1
ATOM 618 O O . ALA A 1 76 ? 24.578 -29.057 -28.363 1.00 69.31 76 ALA A O 1
ATOM 619 N N . LEU A 1 77 ? 22.726 -28.322 -27.326 1.00 63.47 77 LEU A N 1
ATOM 620 C CA . LEU A 1 77 ? 22.632 -27.034 -28.015 1.00 63.47 77 LEU A CA 1
ATOM 621 C C . LEU A 1 77 ? 23.856 -26.162 -27.730 1.00 63.47 77 LEU A C 1
ATOM 623 O O . LEU A 1 77 ? 24.407 -25.556 -28.641 1.00 63.47 77 LEU A O 1
ATOM 627 N N . ARG A 1 78 ? 24.351 -26.145 -26.485 1.00 57.69 78 ARG A N 1
ATOM 628 C CA . ARG A 1 78 ? 25.613 -25.471 -26.143 1.00 57.69 78 ARG A CA 1
ATOM 629 C C . ARG A 1 78 ? 26.820 -26.115 -26.807 1.00 57.69 78 ARG A C 1
ATOM 631 O O . ARG A 1 78 ? 27.718 -25.382 -27.189 1.00 57.69 78 ARG A O 1
ATOM 638 N N . ARG A 1 79 ? 26.872 -27.446 -26.931 1.00 60.75 79 ARG A N 1
ATOM 639 C CA . ARG A 1 79 ? 27.934 -28.168 -27.658 1.00 60.75 79 ARG A CA 1
ATOM 640 C C . ARG A 1 79 ? 27.878 -27.871 -29.157 1.00 60.75 79 ARG A C 1
ATOM 642 O O . ARG A 1 79 ? 28.930 -27.652 -29.742 1.00 60.75 79 ARG A O 1
ATOM 649 N N . GLN A 1 80 ? 26.681 -27.803 -29.739 1.00 56.28 80 GLN A N 1
ATOM 650 C CA . GLN A 1 80 ? 26.460 -27.379 -31.124 1.00 56.28 80 GLN A CA 1
ATOM 651 C C . GLN A 1 80 ? 26.895 -25.922 -31.326 1.00 56.28 80 GLN A C 1
ATOM 653 O O . GLN A 1 80 ? 27.703 -25.652 -32.207 1.00 56.28 80 GLN A O 1
ATOM 658 N N . ALA A 1 81 ? 26.500 -25.009 -30.433 1.00 51.19 81 ALA A N 1
ATOM 659 C CA . ALA A 1 81 ? 26.949 -23.614 -30.447 1.00 51.19 81 ALA A CA 1
ATOM 660 C C . ALA A 1 81 ? 28.464 -23.466 -30.184 1.00 51.19 81 ALA A C 1
ATOM 662 O O . ALA A 1 81 ? 29.088 -22.501 -30.615 1.00 51.19 81 ALA A O 1
ATOM 663 N N . LYS A 1 82 ? 29.089 -24.447 -29.515 1.00 49.19 82 LYS A N 1
ATOM 664 C CA . LYS A 1 82 ? 30.540 -24.491 -29.270 1.00 49.19 82 LYS A CA 1
ATOM 665 C C . LYS A 1 82 ? 31.368 -24.772 -30.524 1.00 49.19 82 LYS A C 1
ATOM 667 O O . LYS A 1 82 ? 32.575 -24.564 -30.475 1.00 49.19 82 LYS A O 1
ATOM 672 N N . ILE A 1 83 ? 30.752 -25.238 -31.612 1.00 50.22 83 ILE A N 1
ATOM 673 C CA . ILE A 1 83 ? 31.428 -25.400 -32.907 1.00 50.22 83 ILE A CA 1
ATOM 674 C C . ILE A 1 83 ? 31.397 -24.080 -33.704 1.00 50.22 83 ILE A C 1
ATOM 676 O O . ILE A 1 83 ? 32.295 -23.846 -34.506 1.00 50.22 83 ILE A O 1
ATOM 680 N N . GLU A 1 84 ? 30.455 -23.168 -33.424 1.00 46.34 84 GLU A N 1
ATOM 681 C CA . GLU A 1 84 ? 30.272 -21.924 -34.197 1.00 46.34 84 GLU A CA 1
ATOM 682 C C . GLU A 1 84 ? 30.706 -20.629 -33.493 1.00 46.34 84 GLU A C 1
ATOM 684 O O . GLU A 1 84 ? 30.750 -19.579 -34.131 1.00 46.34 84 GLU A O 1
ATOM 689 N N . SER A 1 85 ? 31.116 -20.651 -32.223 1.00 39.66 85 SER A N 1
ATOM 690 C CA . SER A 1 85 ? 31.683 -19.446 -31.604 1.00 39.66 85 SER A CA 1
ATOM 691 C C . SER A 1 85 ? 32.811 -19.748 -30.625 1.00 39.66 85 SER A C 1
ATOM 693 O O . SER A 1 85 ? 32.608 -20.224 -29.506 1.00 39.66 85 SER A O 1
ATOM 695 N N . TYR A 1 86 ? 34.017 -19.408 -31.064 1.00 42.44 86 TYR A N 1
ATOM 696 C CA . TYR A 1 86 ? 35.202 -19.200 -30.247 1.00 42.44 86 TYR A CA 1
ATOM 697 C C . TYR A 1 86 ? 34.912 -18.167 -29.138 1.00 42.44 86 TYR A C 1
ATOM 699 O O . TYR A 1 86 ? 34.851 -16.970 -29.397 1.00 42.44 86 TYR A O 1
ATOM 707 N N . ALA A 1 87 ? 34.733 -18.626 -27.896 1.00 43.38 87 ALA A N 1
ATOM 708 C CA . ALA A 1 87 ? 34.782 -17.790 -26.689 1.00 43.38 87 ALA A CA 1
ATOM 709 C C . ALA A 1 87 ? 35.326 -18.623 -25.503 1.00 43.38 87 ALA A C 1
ATOM 711 O O . ALA A 1 87 ? 34.558 -19.241 -24.761 1.00 43.38 87 ALA A O 1
ATOM 712 N N . PRO A 1 88 ? 36.658 -18.719 -25.331 1.00 43.53 88 PRO A N 1
ATOM 713 C CA . PRO A 1 88 ? 37.303 -19.717 -24.475 1.00 43.53 88 PRO A CA 1
ATOM 714 C C . PRO A 1 88 ? 37.447 -19.288 -23.000 1.00 43.53 88 PRO A C 1
ATOM 716 O O . PRO A 1 88 ? 38.462 -19.571 -22.370 1.00 43.53 88 PRO A O 1
ATOM 719 N N . SER A 1 89 ? 36.451 -18.621 -22.410 1.00 46.84 89 SER A N 1
ATOM 720 C CA . SER A 1 89 ? 36.541 -18.179 -21.007 1.00 46.84 89 SER A CA 1
ATOM 721 C C . SER A 1 89 ? 35.178 -17.973 -20.338 1.00 46.84 89 SER A C 1
ATOM 723 O O . SER A 1 89 ? 34.845 -16.866 -19.924 1.00 46.84 89 SER A O 1
ATOM 725 N N . LEU A 1 90 ? 34.376 -19.029 -20.189 1.00 47.47 90 LEU A N 1
ATOM 726 C CA . LEU A 1 90 ? 33.287 -19.017 -19.206 1.00 47.47 90 LEU A CA 1
ATOM 727 C C . LEU A 1 90 ? 33.500 -20.137 -18.185 1.00 47.47 90 LEU A C 1
ATOM 729 O O . LEU A 1 90 ? 33.143 -21.294 -18.402 1.00 47.47 90 LEU A O 1
ATOM 733 N N . SER A 1 91 ? 34.116 -19.762 -17.065 1.00 39.28 91 SER A N 1
ATOM 734 C CA . SER A 1 91 ? 34.119 -20.545 -15.833 1.00 39.28 91 SER A CA 1
ATOM 735 C C . SER A 1 91 ? 32.732 -20.441 -15.193 1.00 39.28 91 SER A C 1
ATOM 737 O O . SER A 1 91 ? 32.237 -19.335 -14.969 1.00 39.28 91 SER A O 1
ATOM 739 N N . TYR A 1 92 ? 32.078 -21.573 -14.922 1.00 47.81 92 TYR A N 1
ATOM 740 C CA . TYR A 1 92 ? 30.818 -21.590 -14.177 1.00 47.81 92 TYR A CA 1
ATOM 741 C C . TYR A 1 92 ? 31.103 -21.300 -12.701 1.00 47.81 92 TYR A C 1
ATOM 743 O O . TYR A 1 92 ? 31.458 -22.195 -11.938 1.00 47.81 92 TYR A O 1
ATOM 751 N N . ALA A 1 93 ? 30.940 -20.040 -12.298 1.00 44.44 93 ALA A N 1
ATOM 752 C CA . ALA A 1 93 ? 30.855 -19.665 -10.893 1.00 44.44 93 ALA A CA 1
ATOM 753 C C . ALA A 1 93 ? 29.487 -20.099 -10.316 1.00 44.44 93 ALA A C 1
ATOM 755 O O . ALA A 1 93 ? 28.481 -20.052 -11.034 1.00 44.44 93 ALA A O 1
ATOM 756 N N . PRO A 1 94 ? 29.417 -20.530 -9.039 1.00 43.88 94 PRO A N 1
ATOM 757 C CA . PRO A 1 94 ? 28.165 -20.922 -8.394 1.00 43.88 94 PRO A CA 1
ATOM 758 C C . PRO A 1 94 ? 27.184 -19.750 -8.430 1.00 43.88 94 PRO A C 1
ATOM 760 O O . PRO A 1 94 ? 27.606 -18.612 -8.225 1.00 43.88 94 PRO A O 1
ATOM 763 N N . VAL A 1 95 ? 25.907 -20.047 -8.713 1.00 56.19 95 VAL A N 1
ATOM 764 C CA . VAL A 1 95 ? 24.804 -19.103 -8.983 1.00 56.19 95 VAL A CA 1
ATOM 765 C C . VAL A 1 95 ? 24.836 -17.912 -8.021 1.00 56.19 95 VAL A C 1
ATOM 767 O O . VAL A 1 95 ? 24.220 -17.900 -6.958 1.00 56.19 95 VAL A O 1
ATOM 770 N N . SER A 1 96 ? 25.587 -16.892 -8.415 1.00 49.41 96 SER A N 1
ATOM 771 C CA . SER A 1 96 ? 25.583 -15.587 -7.787 1.00 49.41 96 SER A CA 1
ATOM 772 C C . SER A 1 96 ? 24.412 -14.866 -8.419 1.00 49.41 96 SER A C 1
ATOM 774 O O . SER A 1 96 ? 24.296 -14.885 -9.644 1.00 49.41 96 SER A O 1
ATOM 776 N N . ARG A 1 97 ? 23.520 -14.332 -7.571 1.00 52.38 97 ARG A N 1
ATOM 777 C CA . ARG A 1 97 ? 22.294 -13.599 -7.931 1.00 52.38 97 ARG A CA 1
ATOM 778 C C . ARG A 1 97 ? 22.398 -13.019 -9.332 1.00 52.38 97 ARG A C 1
ATOM 780 O O . ARG A 1 97 ? 23.252 -12.166 -9.566 1.00 52.38 97 ARG A O 1
ATOM 787 N N . ILE A 1 98 ? 21.520 -13.479 -10.219 1.00 43.38 98 ILE A N 1
ATOM 788 C CA . ILE A 1 98 ? 21.301 -12.846 -11.513 1.00 43.38 98 ILE A CA 1
ATOM 789 C C . ILE A 1 98 ? 21.109 -11.358 -11.205 1.00 43.38 98 ILE A C 1
ATOM 791 O O . ILE A 1 98 ? 20.125 -10.979 -10.567 1.00 43.38 98 ILE A O 1
ATOM 795 N N . LYS A 1 99 ? 22.091 -10.518 -11.549 1.00 44.53 99 LYS A N 1
ATOM 796 C CA . LYS A 1 99 ? 21.840 -9.084 -11.622 1.00 44.53 99 LYS A CA 1
ATOM 797 C C . LYS A 1 99 ? 20.803 -8.962 -12.727 1.00 44.53 99 LYS A C 1
ATOM 799 O O . LYS A 1 99 ? 21.034 -9.455 -13.823 1.00 44.53 99 LYS A O 1
ATOM 804 N N . GLU A 1 100 ? 19.657 -8.365 -12.422 1.00 47.53 100 GLU A N 1
ATOM 805 C CA . GLU A 1 100 ? 18.508 -8.165 -13.326 1.00 47.53 100 GLU A CA 1
ATOM 806 C C . GLU A 1 100 ? 18.843 -7.382 -14.616 1.00 47.53 100 GLU A C 1
ATOM 808 O O . GLU A 1 100 ? 17.949 -6.969 -15.343 1.00 47.53 100 GLU A O 1
ATOM 813 N N . THR A 1 101 ? 20.120 -7.135 -14.898 1.00 43.12 101 THR A N 1
ATOM 814 C CA . THR A 1 101 ? 20.615 -6.234 -15.931 1.00 43.12 101 THR A CA 1
ATOM 815 C C . THR A 1 101 ? 20.675 -6.839 -17.332 1.00 43.12 101 THR A C 1
ATOM 817 O O . THR A 1 101 ? 20.966 -6.093 -18.255 1.00 43.12 101 THR A O 1
ATOM 820 N N . ASP A 1 102 ? 20.336 -8.121 -17.517 1.00 43.81 102 ASP A N 1
ATOM 821 C CA . ASP A 1 102 ? 20.294 -8.756 -18.851 1.00 43.81 102 ASP A CA 1
ATOM 822 C C . ASP A 1 102 ? 18.864 -9.053 -19.339 1.00 43.81 102 ASP A C 1
ATOM 824 O O . ASP A 1 102 ? 18.640 -9.873 -20.228 1.00 43.81 102 ASP A O 1
ATOM 828 N N . VAL A 1 103 ? 17.871 -8.363 -18.778 1.00 55.59 103 VAL A N 1
ATOM 829 C CA . VAL A 1 103 ? 16.601 -8.138 -19.472 1.00 55.59 103 VAL A CA 1
ATOM 830 C C . VAL A 1 103 ? 16.714 -6.744 -20.079 1.00 55.59 103 VAL A C 1
ATOM 832 O O . VAL A 1 103 ? 17.138 -5.814 -19.392 1.00 55.59 103 VAL A O 1
ATOM 835 N N . ILE A 1 104 ? 16.348 -6.574 -21.351 1.00 54.06 104 ILE A N 1
ATOM 836 C CA . ILE A 1 104 ? 16.103 -5.248 -21.935 1.00 54.06 104 ILE A CA 1
ATOM 837 C C . ILE A 1 104 ? 14.886 -4.678 -21.189 1.00 54.06 104 ILE A C 1
ATOM 839 O O . ILE A 1 104 ? 13.748 -4.801 -21.623 1.00 54.06 104 ILE A O 1
ATOM 843 N N . VAL A 1 105 ? 15.105 -4.186 -19.972 1.00 61.25 105 VAL A N 1
ATOM 844 C CA . VAL A 1 105 ? 14.092 -3.537 -19.153 1.00 61.25 105 VAL A CA 1
ATOM 845 C C . VAL A 1 105 ? 14.092 -2.097 -19.615 1.00 61.25 105 VAL A C 1
ATOM 847 O O . VAL A 1 105 ? 15.119 -1.427 -19.489 1.00 61.25 105 VAL A O 1
ATOM 850 N N . ASP A 1 106 ? 12.965 -1.636 -20.159 1.00 81.12 106 ASP A N 1
ATOM 851 C CA . ASP A 1 106 ? 12.776 -0.237 -20.536 1.00 81.12 106 ASP A CA 1
ATOM 852 C C . ASP A 1 106 ? 13.368 0.679 -19.453 1.00 81.12 106 ASP A C 1
ATOM 854 O O . ASP A 1 106 ? 13.078 0.465 -18.269 1.00 81.12 106 ASP A O 1
ATOM 858 N N . PRO A 1 107 ? 14.165 1.708 -19.799 1.00 87.31 107 PRO A N 1
ATOM 859 C CA . PRO A 1 107 ? 14.791 2.584 -18.804 1.00 87.31 107 PRO A CA 1
ATOM 860 C C . PRO A 1 107 ? 13.782 3.155 -17.795 1.00 87.31 107 PRO A C 1
ATOM 862 O O . PRO A 1 107 ? 14.067 3.274 -16.606 1.00 87.31 107 PRO A O 1
ATOM 865 N N . ARG A 1 108 ? 12.549 3.406 -18.254 1.00 89.56 108 ARG A N 1
ATOM 866 C CA . ARG A 1 108 ? 11.415 3.814 -17.412 1.00 89.56 108 ARG A CA 1
ATOM 867 C C . ARG A 1 108 ? 11.002 2.733 -16.412 1.00 89.56 108 ARG A C 1
ATOM 869 O O . ARG A 1 108 ? 10.777 3.034 -15.246 1.00 89.56 108 ARG A O 1
ATOM 876 N N . LYS A 1 109 ? 10.955 1.464 -16.824 1.00 90.62 109 LYS A N 1
ATOM 877 C CA . LYS A 1 109 ? 10.658 0.345 -15.922 1.00 90.62 109 LYS A CA 1
ATOM 878 C C . LYS A 1 109 ? 11.772 0.140 -14.893 1.00 90.62 109 LYS A C 1
ATOM 880 O O . LYS A 1 109 ? 11.481 -0.159 -13.738 1.00 90.62 109 LYS A O 1
ATOM 885 N N . GLN A 1 110 ? 13.034 0.350 -15.269 1.00 90.38 110 GLN A N 1
ATOM 886 C CA . GLN A 1 110 ? 14.143 0.321 -14.308 1.00 90.38 110 GLN A CA 1
ATOM 887 C C . GLN A 1 110 ? 14.016 1.437 -13.267 1.00 90.38 110 GLN A C 1
ATOM 889 O O . GLN A 1 110 ? 14.129 1.161 -12.073 1.00 90.38 110 GLN A O 1
ATOM 894 N N . GLN A 1 111 ? 13.724 2.667 -13.702 1.00 92.75 111 GLN A N 1
ATOM 895 C CA . GLN A 1 111 ? 13.492 3.802 -12.806 1.00 92.75 111 GLN A CA 1
ATOM 896 C C . GLN A 1 111 ? 12.320 3.533 -11.855 1.00 92.75 111 GLN A C 1
ATOM 898 O O . GLN A 1 111 ? 12.472 3.678 -10.647 1.00 92.75 111 GLN A O 1
ATOM 903 N N . LEU A 1 112 ? 11.195 3.035 -12.372 1.00 94.50 112 LEU A N 1
ATOM 904 C CA . LEU A 1 112 ? 10.027 2.644 -11.580 1.00 94.50 112 LEU A CA 1
ATOM 905 C C . LEU A 1 112 ? 10.392 1.665 -10.457 1.00 94.50 112 LEU A C 1
ATOM 907 O O . LEU A 1 112 ? 10.091 1.892 -9.284 1.00 94.50 112 LEU A O 1
ATOM 911 N N . LEU A 1 113 ? 11.064 0.568 -10.813 1.00 93.94 113 LEU A N 1
ATOM 912 C CA . LEU A 1 113 ? 11.467 -0.454 -9.850 1.00 93.94 113 LEU A CA 1
ATOM 913 C C . LEU A 1 113 ? 12.496 0.086 -8.850 1.00 93.94 113 LEU A C 1
ATOM 915 O O . LEU A 1 113 ? 12.468 -0.306 -7.680 1.00 93.94 113 LEU A O 1
ATOM 919 N N . ALA A 1 114 ? 13.381 0.987 -9.281 1.00 94.69 114 ALA A N 1
ATOM 920 C CA . ALA A 1 114 ? 14.322 1.669 -8.404 1.00 94.69 114 ALA A CA 1
ATOM 921 C C . ALA A 1 114 ? 13.590 2.548 -7.378 1.00 94.69 114 ALA A C 1
ATOM 923 O O . ALA A 1 114 ? 13.814 2.350 -6.183 1.00 94.69 114 ALA A O 1
ATOM 924 N N . SER A 1 115 ? 12.657 3.408 -7.805 1.00 95.75 115 SER A N 1
ATOM 925 C CA . SER A 1 115 ? 11.854 4.267 -6.918 1.00 95.75 115 SER A CA 1
ATOM 926 C C . SER A 1 115 ? 11.007 3.450 -5.928 1.00 95.75 115 SER A C 1
ATOM 928 O O . SER A 1 115 ? 10.875 3.796 -4.753 1.00 95.75 115 SER A O 1
ATOM 930 N N . LEU A 1 116 ? 10.493 2.283 -6.337 1.00 96.19 116 LEU A N 1
ATOM 931 C CA . LEU A 1 116 ? 9.812 1.363 -5.415 1.00 96.19 116 LEU A CA 1
ATOM 932 C C . LEU A 1 116 ? 10.755 0.758 -4.364 1.00 96.19 116 LEU A C 1
ATOM 934 O O . LEU A 1 116 ? 10.356 0.542 -3.216 1.00 96.19 116 LEU A O 1
ATOM 938 N N . ARG A 1 117 ? 12.000 0.441 -4.738 1.00 96.12 117 ARG A N 1
ATOM 939 C CA . ARG A 1 117 ? 13.012 -0.107 -3.818 1.00 96.12 117 ARG A CA 1
ATOM 940 C C . ARG A 1 117 ? 13.488 0.954 -2.831 1.00 96.12 117 ARG A C 1
ATOM 942 O O . ARG A 1 117 ? 13.564 0.668 -1.636 1.00 96.12 117 ARG A O 1
ATOM 949 N N . THR A 1 118 ? 13.778 2.163 -3.305 1.00 96.44 118 THR A N 1
ATOM 950 C CA . THR A 1 118 ? 14.175 3.298 -2.460 1.00 96.44 118 THR A CA 1
ATOM 951 C C . THR A 1 118 ? 13.047 3.686 -1.508 1.00 96.44 118 THR A C 1
ATOM 953 O O . THR A 1 118 ? 13.298 3.785 -0.310 1.00 96.44 118 THR A O 1
ATOM 956 N N . GLY A 1 119 ? 11.798 3.770 -1.982 1.00 96.56 119 GLY A N 1
ATOM 957 C CA . GLY A 1 119 ? 10.628 4.036 -1.138 1.00 96.56 119 GLY A CA 1
ATOM 958 C C . GLY A 1 119 ? 10.475 3.029 0.008 1.00 96.56 119 GLY A C 1
ATOM 959 O O . GLY A 1 119 ? 10.272 3.411 1.161 1.00 96.56 119 GLY A O 1
ATOM 960 N N . LYS A 1 120 ? 10.675 1.731 -0.262 1.00 96.19 120 LYS A N 1
ATOM 961 C CA . LYS A 1 120 ? 10.675 0.688 0.785 1.00 96.19 120 LYS A CA 1
ATOM 962 C C . LYS A 1 120 ? 11.822 0.852 1.784 1.00 96.19 120 LYS A C 1
ATOM 964 O O . LYS A 1 120 ? 11.621 0.636 2.980 1.00 96.19 120 LYS A O 1
ATOM 969 N N . ASN A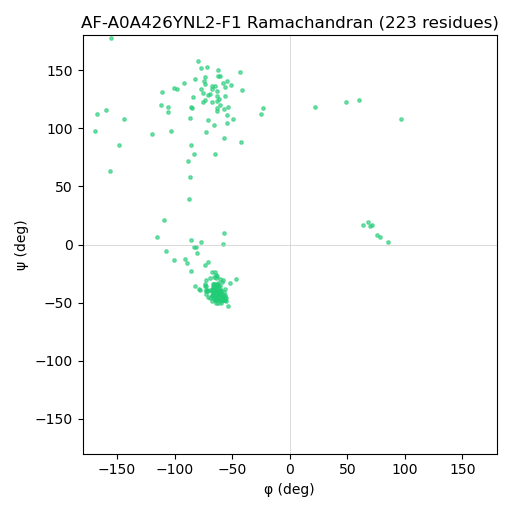 1 121 ? 13.013 1.221 1.314 1.00 96.81 121 ASN A N 1
ATOM 970 C CA . ASN A 1 121 ? 14.152 1.485 2.193 1.00 96.81 121 ASN A CA 1
ATOM 971 C C . ASN A 1 121 ? 13.882 2.687 3.109 1.00 96.81 121 ASN A C 1
ATOM 973 O O . ASN A 1 121 ? 14.138 2.592 4.307 1.00 96.81 121 ASN A O 1
ATOM 977 N N . PHE A 1 122 ? 13.304 3.768 2.582 1.00 96.75 122 PHE A N 1
ATOM 978 C CA . PHE A 1 122 ? 12.919 4.933 3.378 1.00 96.75 122 PHE A CA 1
ATOM 979 C C . PHE A 1 122 ? 11.843 4.601 4.417 1.00 96.75 122 PHE A C 1
ATOM 981 O O . PHE A 1 122 ? 11.996 4.979 5.577 1.00 96.75 122 PHE A O 1
ATOM 988 N N . LEU A 1 123 ? 10.833 3.788 4.068 1.00 93.94 123 LEU A N 1
ATOM 989 C CA . LEU A 1 123 ? 9.869 3.285 5.055 1.00 93.94 123 LEU A CA 1
ATOM 990 C C . LEU A 1 123 ? 10.556 2.525 6.190 1.00 93.94 123 LEU A C 1
ATOM 992 O O . LEU A 1 123 ? 10.228 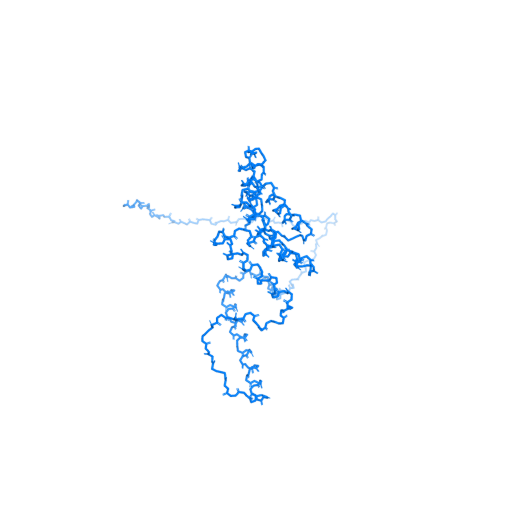2.742 7.356 1.00 93.94 123 LEU A O 1
ATOM 996 N N . ARG A 1 124 ? 11.509 1.637 5.882 1.00 94.69 124 ARG A N 1
ATOM 997 C CA . ARG A 1 124 ? 12.252 0.895 6.914 1.00 94.69 124 ARG A CA 1
ATOM 998 C C . ARG A 1 124 ? 13.053 1.828 7.825 1.00 94.69 124 ARG A C 1
ATOM 1000 O O . ARG A 1 124 ? 13.141 1.561 9.017 1.00 94.69 124 ARG A O 1
ATOM 1007 N N . ASN A 1 125 ? 13.585 2.911 7.271 1.00 94.62 125 ASN A N 1
ATOM 1008 C CA . ASN A 1 125 ? 14.391 3.890 7.993 1.00 94.62 125 ASN A CA 1
ATOM 1009 C C . ASN A 1 125 ? 13.555 4.979 8.697 1.00 94.62 125 ASN A C 1
ATOM 1011 O O . ASN A 1 125 ? 14.137 5.879 9.282 1.00 94.62 125 ASN A O 1
ATOM 1015 N N . GLN A 1 126 ? 12.217 4.898 8.657 1.00 93.00 126 GLN A N 1
ATOM 1016 C CA . GLN A 1 126 ? 11.279 5.898 9.202 1.00 93.00 126 GLN A CA 1
ATOM 1017 C C . GLN A 1 126 ? 11.344 7.289 8.540 1.00 93.00 126 GLN A C 1
ATOM 1019 O O . GLN A 1 126 ? 10.766 8.250 9.039 1.00 93.00 126 GLN A O 1
ATOM 1024 N N . ASN A 1 127 ? 11.947 7.376 7.358 1.00 95.44 127 ASN A N 1
ATOM 1025 C CA . ASN A 1 127 ? 11.973 8.569 6.516 1.00 95.44 127 ASN A CA 1
ATOM 1026 C C . ASN A 1 127 ? 10.680 8.626 5.687 1.00 95.44 127 ASN A C 1
ATOM 1028 O O . ASN A 1 127 ? 10.623 8.178 4.540 1.00 95.44 127 ASN A O 1
ATOM 1032 N N . LEU A 1 128 ? 9.585 9.052 6.318 1.00 94.94 128 LEU A N 1
ATOM 1033 C CA . LEU A 1 128 ? 8.242 8.883 5.753 1.00 94.94 128 LEU A CA 1
ATOM 1034 C C . LEU A 1 128 ? 7.950 9.828 4.582 1.00 94.94 128 LEU A C 1
ATOM 1036 O O . LEU A 1 128 ? 7.231 9.437 3.661 1.00 94.94 128 LEU A O 1
ATOM 1040 N N . ASP A 1 129 ? 8.486 11.047 4.607 1.00 95.12 129 ASP A N 1
ATOM 1041 C CA . ASP A 1 129 ? 8.265 12.038 3.550 1.00 95.12 129 ASP A CA 1
ATOM 1042 C C . ASP A 1 129 ? 9.033 11.677 2.277 1.00 95.12 129 ASP A C 1
ATOM 1044 O O . ASP A 1 129 ? 8.460 11.693 1.184 1.00 95.12 129 ASP A O 1
ATOM 1048 N N . GLU A 1 130 ? 10.292 11.240 2.400 1.00 95.44 130 GLU A N 1
ATOM 1049 C CA . GLU A 1 130 ? 11.043 10.738 1.247 1.00 95.44 130 GLU A CA 1
ATOM 1050 C C . GLU A 1 130 ? 10.430 9.443 0.708 1.00 95.44 130 GLU A C 1
ATOM 1052 O O . GLU A 1 130 ? 10.330 9.272 -0.507 1.00 95.44 130 GLU A O 1
ATOM 1057 N N . ALA A 1 131 ? 9.945 8.552 1.583 1.00 96.94 131 ALA A N 1
ATOM 1058 C CA . ALA A 1 131 ? 9.219 7.361 1.150 1.00 96.94 131 ALA A CA 1
ATOM 1059 C C . ALA A 1 131 ? 7.985 7.727 0.316 1.00 96.94 131 ALA A C 1
ATOM 1061 O O . ALA A 1 131 ? 7.770 7.153 -0.752 1.00 96.94 131 ALA A O 1
ATOM 1062 N N . PHE A 1 132 ? 7.183 8.689 0.782 1.00 97.44 132 PHE A N 1
ATOM 1063 C CA . PHE A 1 132 ? 6.016 9.172 0.048 1.00 97.44 132 PHE A CA 1
ATOM 1064 C C . PHE A 1 132 ? 6.403 9.736 -1.324 1.00 97.44 132 PHE A C 1
ATOM 1066 O O . PHE A 1 132 ? 5.796 9.359 -2.324 1.00 97.44 132 PHE A O 1
ATOM 1073 N N . ALA A 1 133 ? 7.440 10.576 -1.395 1.00 97.44 133 ALA A N 1
ATOM 1074 C CA . ALA A 1 133 ? 7.910 11.144 -2.657 1.00 97.44 133 ALA A CA 1
ATOM 1075 C C . ALA A 1 133 ? 8.339 10.058 -3.661 1.00 97.44 133 ALA A C 1
ATOM 1077 O O . ALA A 1 133 ? 7.916 10.088 -4.816 1.00 97.44 133 ALA A O 1
ATOM 1078 N N . GLN A 1 134 ? 9.105 9.059 -3.209 1.00 97.56 134 GLN A N 1
ATOM 1079 C CA . GLN A 1 134 ? 9.563 7.953 -4.058 1.00 97.56 134 GLN A CA 1
ATOM 1080 C C . GLN A 1 134 ? 8.409 7.072 -4.551 1.00 97.56 134 GLN A C 1
ATOM 1082 O O . GLN A 1 134 ? 8.359 6.707 -5.727 1.00 97.56 134 GLN A O 1
ATOM 1087 N N . PHE A 1 135 ? 7.442 6.749 -3.686 1.00 98.00 135 PHE A N 1
ATOM 1088 C CA . PHE A 1 135 ? 6.263 5.999 -4.123 1.00 98.00 135 PHE A CA 1
ATOM 1089 C C . PHE A 1 135 ? 5.352 6.814 -5.039 1.00 98.00 135 PHE A C 1
ATOM 1091 O O . PHE A 1 135 ? 4.691 6.226 -5.890 1.00 98.00 135 PHE A O 1
ATOM 1098 N N . LYS A 1 136 ? 5.325 8.144 -4.904 1.00 97.62 136 LYS A N 1
ATOM 1099 C CA . LYS A 1 136 ? 4.533 9.019 -5.773 1.00 97.62 136 LYS A CA 1
ATOM 1100 C C . LYS A 1 136 ? 5.107 9.047 -7.185 1.00 97.62 136 LYS A C 1
ATOM 1102 O O . LYS A 1 136 ? 4.362 8.844 -8.137 1.00 97.62 136 LYS A O 1
ATOM 1107 N N . GLU A 1 137 ? 6.423 9.205 -7.303 1.00 96.88 137 GLU A N 1
ATOM 1108 C CA . GLU A 1 137 ? 7.128 9.105 -8.584 1.00 96.88 137 GLU A CA 1
ATOM 1109 C C . GLU A 1 137 ? 6.879 7.738 -9.240 1.00 96.88 137 GLU A C 1
ATOM 1111 O O . GLU A 1 137 ? 6.492 7.662 -10.405 1.00 96.88 137 GLU A O 1
ATOM 1116 N N . ALA A 1 138 ? 7.016 6.651 -8.470 1.00 97.06 138 ALA A N 1
ATOM 1117 C CA . ALA A 1 138 ? 6.728 5.308 -8.963 1.00 97.06 138 ALA A CA 1
ATOM 1118 C C . ALA A 1 138 ? 5.265 5.149 -9.416 1.00 97.06 138 ALA A C 1
ATOM 1120 O O . ALA A 1 138 ? 4.991 4.516 -10.432 1.00 97.06 138 ALA A O 1
ATOM 1121 N N . PHE A 1 139 ? 4.316 5.731 -8.686 1.00 97.25 139 PHE A N 1
ATOM 1122 C CA . PHE A 1 139 ? 2.898 5.662 -9.020 1.00 97.25 139 PHE A CA 1
ATOM 1123 C C . PHE A 1 139 ? 2.588 6.368 -10.347 1.00 97.25 139 PHE A C 1
ATOM 1125 O O . PHE A 1 139 ? 1.946 5.784 -11.218 1.00 97.25 139 PHE A O 1
ATOM 1132 N N . GLU A 1 140 ? 3.087 7.591 -10.533 1.00 96.62 140 GLU A N 1
ATOM 1133 C CA . GLU A 1 140 ? 2.905 8.366 -11.768 1.00 96.62 140 GLU A CA 1
ATOM 1134 C C . GLU A 1 140 ? 3.567 7.676 -12.971 1.00 96.62 140 GLU A C 1
ATOM 1136 O O . GLU A 1 140 ? 2.978 7.583 -14.053 1.00 96.62 140 GLU A O 1
ATOM 1141 N N . LEU A 1 141 ? 4.761 7.110 -12.773 1.00 95.69 141 LEU A N 1
ATOM 1142 C CA . LEU A 1 141 ? 5.475 6.389 -13.820 1.00 95.69 141 LEU A CA 1
ATOM 1143 C C . LEU A 1 141 ? 4.749 5.095 -14.215 1.00 95.69 141 LEU A C 1
ATOM 1145 O O . LEU A 1 141 ? 4.559 4.853 -15.408 1.00 95.69 141 LEU A O 1
ATOM 1149 N N . ALA A 1 142 ? 4.263 4.315 -13.244 1.00 95.00 142 ALA A N 1
ATOM 1150 C CA . ALA A 1 142 ? 3.469 3.113 -13.505 1.00 95.00 142 ALA A CA 1
ATOM 1151 C C . ALA A 1 142 ? 2.177 3.430 -14.273 1.00 95.00 142 ALA A C 1
ATOM 1153 O O . ALA A 1 142 ? 1.844 2.724 -15.226 1.00 95.00 142 ALA A O 1
ATOM 1154 N N . GLN A 1 143 ? 1.493 4.528 -13.924 1.00 94.62 143 GLN A N 1
ATOM 1155 C CA . GLN A 1 143 ? 0.318 4.997 -14.663 1.00 94.62 143 GLN A CA 1
ATOM 1156 C C . GLN A 1 143 ? 0.649 5.364 -16.107 1.00 94.62 143 GLN A C 1
ATOM 1158 O O . GLN A 1 143 ? -0.067 4.952 -17.017 1.00 94.62 143 GLN A O 1
ATOM 1163 N N . SER A 1 144 ? 1.750 6.086 -16.334 1.00 94.69 144 SER A N 1
ATOM 1164 C CA . SER A 1 144 ? 2.177 6.470 -17.687 1.00 94.69 144 SER A CA 1
ATOM 1165 C C . SER A 1 144 ? 2.528 5.270 -18.573 1.00 94.69 144 SER A C 1
ATOM 1167 O O . SER A 1 144 ? 2.409 5.341 -19.794 1.00 94.69 144 SER A O 1
ATOM 1169 N N . MET A 1 145 ? 2.955 4.166 -17.956 1.00 92.69 145 MET A N 1
ATOM 1170 C CA . MET A 1 145 ? 3.322 2.925 -18.634 1.00 92.69 145 MET A CA 1
ATOM 1171 C C . MET A 1 145 ? 2.150 1.946 -18.784 1.00 92.69 145 MET A C 1
ATOM 1173 O O . MET A 1 145 ? 2.286 0.957 -19.500 1.00 92.69 145 MET A O 1
ATOM 1177 N N . GLY A 1 146 ? 1.025 2.181 -18.100 1.00 92.19 146 GLY A N 1
ATOM 1178 C CA . GLY A 1 146 ? -0.083 1.225 -18.027 1.00 92.19 146 GLY A CA 1
ATOM 1179 C C . GLY A 1 146 ? 0.247 -0.056 -17.246 1.00 92.19 146 GLY A C 1
ATOM 1180 O O . GLY A 1 146 ? -0.434 -1.065 -17.415 1.00 92.19 146 GLY A O 1
ATOM 1181 N N . ASP A 1 147 ? 1.283 -0.045 -16.398 1.00 92.50 147 ASP A N 1
ATOM 1182 C CA . ASP A 1 147 ? 1.673 -1.206 -15.587 1.00 92.50 147 ASP A CA 1
ATOM 1183 C C . ASP A 1 147 ? 0.858 -1.229 -14.284 1.00 92.50 147 ASP A C 1
ATOM 1185 O O . ASP A 1 147 ? 1.263 -0.699 -13.246 1.00 92.50 147 ASP A O 1
ATOM 1189 N N . HIS A 1 148 ? -0.333 -1.826 -14.345 1.00 93.38 148 HIS A N 1
ATOM 1190 C CA . HIS A 1 148 ? -1.270 -1.853 -13.218 1.00 93.38 148 HIS A CA 1
ATOM 1191 C C . HIS A 1 148 ? -0.757 -2.629 -11.997 1.00 93.38 148 HIS A C 1
ATOM 1193 O O . HIS A 1 148 ? -1.161 -2.335 -10.868 1.00 93.38 148 HIS A O 1
ATOM 1199 N N . LEU A 1 149 ? 0.135 -3.604 -12.192 1.00 92.50 149 LEU A N 1
ATOM 1200 C CA . LEU A 1 149 ? 0.722 -4.362 -11.089 1.00 92.50 149 LEU A CA 1
ATOM 1201 C C . LEU A 1 149 ? 1.627 -3.457 -10.247 1.00 92.50 149 LEU A C 1
ATOM 1203 O O . LEU A 1 149 ? 1.521 -3.421 -9.017 1.00 92.50 149 LEU A O 1
ATOM 1207 N N . GLU A 1 150 ? 2.510 -2.709 -10.907 1.00 94.25 150 GLU A N 1
ATOM 1208 C CA . GLU A 1 150 ? 3.390 -1.763 -10.225 1.00 94.25 150 GLU A CA 1
ATOM 1209 C C . GLU A 1 150 ? 2.625 -0.525 -9.726 1.00 94.25 150 GLU A C 1
ATOM 1211 O O . GLU A 1 150 ? 2.935 -0.025 -8.642 1.00 94.25 150 GLU A O 1
ATOM 1216 N N . GLU A 1 151 ? 1.556 -0.103 -10.416 1.00 95.38 151 GLU A N 1
ATOM 1217 C CA . GLU A 1 151 ? 0.632 0.947 -9.954 1.00 95.38 151 GLU A CA 1
ATOM 1218 C C . GLU A 1 151 ? 0.030 0.586 -8.583 1.00 95.38 151 GLU A C 1
ATOM 1220 O O . GLU A 1 151 ? 0.079 1.388 -7.645 1.00 95.38 151 GLU A O 1
ATOM 1225 N N . LYS A 1 152 ? -0.460 -0.654 -8.415 1.00 96.00 152 LYS A N 1
ATOM 1226 C CA . LYS A 1 152 ? -0.976 -1.154 -7.126 1.00 96.00 152 LYS A CA 1
ATOM 1227 C C . LYS A 1 152 ? 0.099 -1.178 -6.04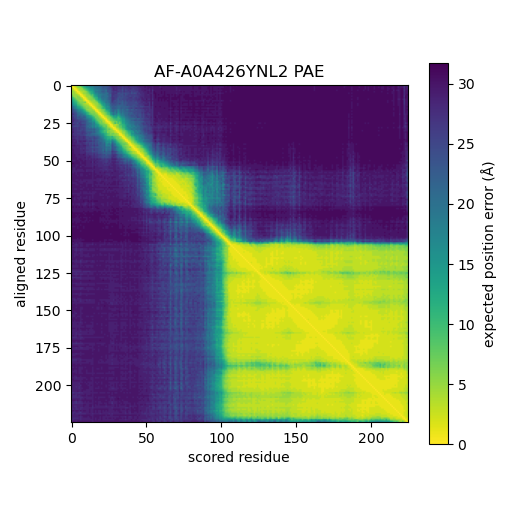2 1.00 96.00 152 LYS A C 1
ATOM 1229 O O . LYS A 1 152 ? -0.152 -0.766 -4.907 1.00 96.00 152 LYS A O 1
ATOM 1234 N N . LYS A 1 153 ? 1.312 -1.637 -6.369 1.00 95.62 153 LYS A N 1
ATOM 1235 C CA . LYS A 1 153 ? 2.433 -1.678 -5.414 1.00 95.62 153 LYS A CA 1
ATOM 1236 C C . LYS A 1 153 ? 2.824 -0.279 -4.940 1.00 95.62 153 LYS A C 1
ATOM 1238 O O . LYS A 1 153 ? 3.063 -0.111 -3.742 1.00 95.62 153 LYS A O 1
ATOM 1243 N N . ALA A 1 154 ? 2.866 0.695 -5.847 1.00 97.06 154 ALA A N 1
ATOM 1244 C CA . ALA A 1 154 ? 3.157 2.088 -5.533 1.00 97.06 154 ALA A CA 1
ATOM 1245 C C . ALA A 1 154 ? 2.043 2.723 -4.684 1.00 97.06 154 ALA A C 1
ATOM 1247 O O . ALA A 1 154 ? 2.335 3.317 -3.647 1.00 97.06 154 ALA A O 1
ATOM 1248 N N . ALA A 1 155 ? 0.771 2.517 -5.048 1.00 97.44 155 ALA A N 1
ATOM 1249 C CA . ALA A 1 155 ? -0.380 3.009 -4.283 1.00 97.44 155 ALA A CA 1
ATOM 1250 C C . ALA A 1 155 ? -0.388 2.478 -2.843 1.00 97.44 155 ALA A C 1
ATOM 1252 O O . ALA A 1 155 ? -0.577 3.235 -1.893 1.00 97.44 155 ALA A O 1
ATOM 1253 N N . ARG A 1 156 ? -0.103 1.187 -2.660 1.00 96.88 156 ARG A N 1
ATOM 1254 C CA . ARG A 1 156 ? 0.041 0.592 -1.328 1.00 96.88 156 ARG A CA 1
ATOM 1255 C C . ARG A 1 156 ? 1.205 1.205 -0.543 1.00 96.88 156 ARG A C 1
ATOM 1257 O O . ARG A 1 156 ? 1.069 1.442 0.652 1.00 96.88 156 ARG A O 1
ATOM 1264 N N . GLY A 1 157 ? 2.326 1.494 -1.207 1.00 96.88 157 GLY A N 1
ATOM 1265 C CA . GLY A 1 157 ? 3.457 2.208 -0.607 1.00 96.88 157 GLY A CA 1
ATOM 1266 C C . GLY A 1 157 ? 3.085 3.616 -0.131 1.00 96.88 157 GLY A C 1
ATOM 1267 O O . GLY A 1 157 ? 3.401 3.976 0.999 1.00 96.88 157 GLY A O 1
ATOM 1268 N N . LEU A 1 158 ? 2.340 4.374 -0.945 1.00 98.06 158 LEU A N 1
ATOM 1269 C CA . LEU A 1 158 ? 1.802 5.690 -0.574 1.00 98.06 158 LEU A CA 1
ATOM 1270 C C . LEU A 1 158 ? 0.876 5.607 0.642 1.00 98.06 158 LEU A C 1
ATOM 1272 O O . LEU A 1 158 ? 1.021 6.395 1.578 1.00 98.06 158 LEU A O 1
ATOM 1276 N N . GLY A 1 159 ? -0.036 4.629 0.649 1.00 97.56 159 GLY A N 1
ATOM 1277 C CA . GLY A 1 159 ? -0.917 4.358 1.784 1.00 97.56 159 GLY A CA 1
ATOM 1278 C C . GLY A 1 159 ? -0.132 4.074 3.066 1.00 97.56 159 GLY A C 1
ATOM 1279 O O . GLY A 1 159 ? -0.388 4.701 4.091 1.00 97.56 159 GLY A O 1
ATOM 1280 N N . ALA A 1 160 ? 0.886 3.214 2.988 1.00 97.06 160 ALA A N 1
ATOM 1281 C CA . ALA A 1 160 ? 1.723 2.860 4.131 1.00 97.06 160 ALA A CA 1
ATOM 1282 C C . ALA A 1 160 ? 2.531 4.051 4.668 1.00 97.06 160 ALA A C 1
ATOM 1284 O O . ALA A 1 160 ? 2.626 4.224 5.885 1.00 97.06 160 ALA A O 1
ATOM 1285 N N . SER A 1 161 ? 3.083 4.895 3.789 1.00 97.62 161 SER A N 1
ATOM 1286 C CA . SER A 1 161 ? 3.767 6.127 4.199 1.00 97.62 161 SER A CA 1
ATOM 1287 C C . SER A 1 161 ? 2.825 7.053 4.966 1.00 97.62 161 SER A C 1
ATOM 1289 O O . SER A 1 161 ? 3.157 7.487 6.065 1.00 97.62 161 SER A O 1
ATOM 1291 N N . LEU A 1 162 ? 1.627 7.303 4.432 1.00 97.75 162 LEU A N 1
ATOM 1292 C CA . LEU A 1 162 ? 0.638 8.183 5.061 1.00 97.75 162 LEU A CA 1
ATOM 1293 C C . LEU A 1 162 ? 0.098 7.622 6.377 1.00 97.75 162 LEU A C 1
ATOM 1295 O O . LEU A 1 162 ? -0.075 8.375 7.332 1.00 97.75 162 LEU A O 1
ATOM 1299 N N . GLN A 1 163 ? -0.126 6.310 6.450 1.00 97.00 163 GLN A N 1
ATOM 1300 C CA . GLN A 1 163 ? -0.549 5.637 7.675 1.00 97.00 163 GLN A CA 1
ATOM 1301 C C . GLN A 1 163 ? 0.491 5.826 8.785 1.00 97.00 163 GLN A C 1
ATOM 1303 O O . GLN A 1 163 ? 0.134 6.202 9.895 1.00 97.00 163 GLN A O 1
ATOM 1308 N N . ARG A 1 164 ? 1.786 5.670 8.477 1.00 95.94 164 ARG A N 1
ATOM 1309 C CA . ARG A 1 164 ? 2.867 5.925 9.446 1.00 95.94 164 ARG A CA 1
ATOM 1310 C C . ARG A 1 164 ? 3.016 7.400 9.830 1.00 95.94 164 ARG A C 1
ATOM 1312 O O . ARG A 1 164 ? 3.537 7.682 10.901 1.00 95.94 164 ARG A O 1
ATOM 1319 N N . GLN A 1 165 ? 2.562 8.327 8.984 1.00 95.81 165 GLN A N 1
ATOM 1320 C CA . GLN A 1 165 ? 2.491 9.759 9.302 1.00 95.81 165 GLN A CA 1
ATOM 1321 C C . GLN A 1 165 ? 1.245 10.133 10.132 1.00 95.81 165 GLN A C 1
ATOM 1323 O O . GLN A 1 165 ? 1.059 11.306 10.442 1.00 95.81 165 GLN A O 1
ATOM 1328 N N . GLY A 1 166 ? 0.349 9.184 10.436 1.00 95.94 166 GLY A N 1
ATOM 1329 C CA . GLY A 1 166 ? -0.935 9.454 11.095 1.00 95.94 166 GLY A CA 1
ATOM 1330 C C . GLY A 1 166 ? -2.002 10.072 10.178 1.00 95.94 166 GLY A C 1
ATOM 1331 O O . GLY A 1 166 ? -3.080 10.458 10.628 1.00 95.94 166 GLY A O 1
ATOM 1332 N N . LYS A 1 167 ? -1.750 10.160 8.865 1.00 97.88 167 LYS A N 1
ATOM 1333 C CA . LYS A 1 167 ? -2.683 10.707 7.863 1.00 97.88 167 LYS A CA 1
ATOM 1334 C C . LYS A 1 167 ? -3.637 9.625 7.348 1.00 97.88 167 LYS A C 1
ATOM 1336 O O . LYS A 1 167 ? -3.730 9.356 6.148 1.00 97.88 167 LYS A O 1
ATOM 1341 N N . TYR A 1 168 ? -4.385 9.006 8.257 1.00 97.88 168 TYR A N 1
ATOM 1342 C CA . TYR A 1 168 ? -5.203 7.819 7.972 1.00 97.88 168 TYR A CA 1
ATOM 1343 C C . TYR A 1 168 ? -6.268 8.037 6.887 1.00 97.88 168 TYR A C 1
ATOM 1345 O O . TYR A 1 168 ? -6.466 7.186 6.022 1.00 97.88 168 TYR A O 1
ATOM 1353 N N . ARG A 1 169 ? -6.920 9.210 6.855 1.00 97.50 169 ARG A N 1
ATOM 1354 C CA . ARG A 1 169 ? -7.933 9.527 5.827 1.00 97.50 169 ARG A CA 1
ATOM 1355 C C . ARG A 1 169 ? -7.354 9.564 4.414 1.00 97.50 169 ARG A C 1
ATOM 1357 O O . ARG A 1 169 ? -8.046 9.217 3.461 1.00 97.50 169 ARG A O 1
ATOM 1364 N N . GLU A 1 170 ? -6.111 10.010 4.268 1.00 97.06 170 GLU A N 1
ATOM 1365 C CA . GLU A 1 170 ? -5.423 10.024 2.977 1.00 97.06 170 GLU A CA 1
ATOM 1366 C C . GLU A 1 170 ? -4.915 8.627 2.620 1.00 97.06 170 GLU A C 1
ATOM 1368 O O . GLU A 1 170 ? -5.070 8.205 1.475 1.00 97.06 170 GLU A O 1
ATOM 1373 N N . ALA A 1 171 ? -4.405 7.874 3.601 1.00 97.94 171 ALA A N 1
ATOM 1374 C CA . ALA A 1 171 ? -3.987 6.486 3.413 1.00 97.94 171 ALA A CA 1
ATOM 1375 C C . ALA A 1 171 ? -5.128 5.612 2.863 1.00 97.94 171 ALA A C 1
ATOM 1377 O O . ALA A 1 171 ? -4.941 4.900 1.874 1.00 97.94 171 ALA A O 1
ATOM 1378 N N . ILE A 1 172 ? -6.340 5.751 3.418 1.00 98.12 172 ILE A N 1
ATOM 1379 C CA . ILE A 1 172 ? -7.543 5.041 2.951 1.00 98.12 172 I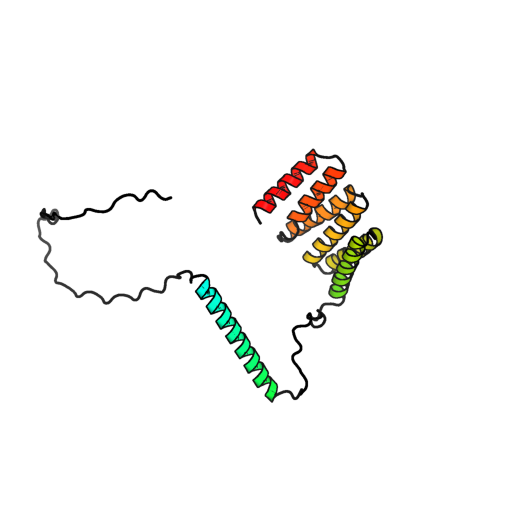LE A CA 1
ATOM 1380 C C . ILE A 1 172 ? -7.812 5.300 1.465 1.00 98.12 172 ILE A C 1
ATOM 1382 O O . ILE A 1 172 ? -8.200 4.373 0.753 1.00 98.12 172 ILE A O 1
ATOM 1386 N N . LYS A 1 173 ? -7.584 6.520 0.957 1.00 98.06 173 LYS A N 1
ATOM 1387 C CA . LYS A 1 173 ? -7.788 6.829 -0.470 1.00 98.06 173 LYS A CA 1
ATOM 1388 C C . LYS A 1 173 ? -6.849 6.012 -1.356 1.00 98.06 173 LYS A C 1
ATOM 1390 O O . LYS A 1 173 ? -7.289 5.467 -2.366 1.00 98.06 173 LYS A O 1
ATOM 1395 N N . TYR A 1 174 ? -5.579 5.890 -0.973 1.00 97.94 174 TYR A N 1
ATOM 1396 C CA . TYR A 1 174 ? -4.598 5.128 -1.747 1.00 97.94 174 TYR A CA 1
ATOM 1397 C C . TYR A 1 174 ? -4.814 3.617 -1.651 1.00 97.94 174 TYR A C 1
ATOM 1399 O O . TYR A 1 174 ? -4.751 2.937 -2.674 1.00 97.94 174 TYR A O 1
ATOM 1407 N N . TYR A 1 175 ? -5.162 3.087 -0.476 1.00 97.94 175 TYR A N 1
ATOM 1408 C CA . TYR A 1 175 ? -5.544 1.677 -0.361 1.00 97.94 175 TYR A CA 1
ATOM 1409 C C . TYR A 1 175 ? -6.837 1.363 -1.126 1.00 97.94 175 TYR A C 1
ATOM 1411 O O . TYR A 1 175 ? -6.922 0.340 -1.801 1.00 97.94 175 TYR A O 1
ATOM 1419 N N . SER A 1 176 ? -7.816 2.274 -1.126 1.00 97.31 176 SER A N 1
ATOM 1420 C CA . SER A 1 176 ? -9.033 2.130 -1.939 1.00 97.31 176 SER A CA 1
ATOM 1421 C C . SER A 1 176 ? -8.719 2.114 -3.436 1.00 97.31 176 SER A C 1
ATOM 1423 O O . SER A 1 176 ? -9.364 1.393 -4.193 1.00 97.31 176 SER A O 1
ATOM 1425 N N . LYS A 1 177 ? -7.684 2.844 -3.865 1.00 96.56 177 LYS A N 1
ATOM 1426 C CA . LYS A 1 177 ? -7.222 2.824 -5.255 1.00 96.56 177 LYS A CA 1
ATOM 1427 C C . LYS A 1 177 ? -6.654 1.464 -5.664 1.00 96.56 177 LYS A C 1
ATOM 1429 O O . LYS A 1 177 ? -6.876 1.039 -6.791 1.00 96.56 177 LYS A O 1
ATOM 1434 N N . VAL A 1 178 ? -6.001 0.736 -4.753 1.00 96.50 178 VAL A N 1
ATOM 1435 C CA . VAL A 1 178 ? -5.572 -0.657 -5.001 1.00 96.50 178 VAL A CA 1
ATOM 1436 C C . VAL A 1 178 ? -6.778 -1.550 -5.308 1.00 96.50 178 VAL A C 1
ATOM 1438 O O . VAL A 1 178 ? -6.740 -2.331 -6.262 1.00 96.50 178 VAL A O 1
ATOM 1441 N N . LEU A 1 179 ? -7.866 -1.401 -4.547 1.00 96.38 179 LEU A N 1
ATOM 1442 C CA . LEU A 1 179 ? -9.113 -2.139 -4.774 1.00 96.38 179 LEU A CA 1
ATOM 1443 C C . LEU A 1 179 ? -9.763 -1.765 -6.114 1.00 96.38 179 LEU A C 1
ATOM 1445 O O . LEU A 1 179 ? -10.221 -2.641 -6.845 1.00 96.38 179 LEU A O 1
ATOM 1449 N N . GLU A 1 180 ? -9.779 -0.475 -6.456 1.00 96.00 180 GLU A N 1
ATOM 1450 C CA . GLU A 1 180 ? -10.316 0.029 -7.724 1.00 96.00 180 GLU A CA 1
ATOM 1451 C C . GLU A 1 180 ? -9.541 -0.516 -8.931 1.00 96.00 180 GLU A C 1
ATOM 1453 O O . GLU A 1 180 ? -10.148 -1.025 -9.876 1.00 96.00 180 GLU A O 1
ATOM 1458 N N . ILE A 1 181 ? -8.204 -0.471 -8.882 1.00 94.38 181 ILE A N 1
ATOM 1459 C CA . ILE A 1 181 ? -7.348 -1.005 -9.947 1.00 94.38 181 ILE A CA 1
ATOM 1460 C C . ILE A 1 181 ? -7.586 -2.506 -10.100 1.00 94.38 181 ILE A C 1
ATOM 1462 O O . ILE A 1 181 ? -7.792 -2.965 -11.219 1.00 94.38 181 ILE A O 1
ATOM 1466 N N . SER A 1 182 ? -7.627 -3.253 -8.993 1.00 94.31 182 SER A N 1
ATOM 1467 C CA . SER A 1 182 ? -7.857 -4.703 -9.021 1.00 94.31 182 SER A CA 1
ATOM 1468 C C . SER A 1 182 ? -9.219 -5.053 -9.627 1.00 94.31 182 SER A C 1
ATOM 1470 O O . SER A 1 182 ? -9.317 -5.950 -10.458 1.00 94.31 182 SER A O 1
ATOM 1472 N N . LYS A 1 183 ? -10.265 -4.279 -9.305 1.00 93.69 183 LYS A N 1
ATOM 1473 C CA . LYS A 1 183 ? -11.594 -4.434 -9.911 1.00 93.69 183 LYS A CA 1
ATOM 1474 C C . LYS A 1 183 ? -11.589 -4.155 -11.418 1.00 93.69 183 LYS A C 1
ATOM 1476 O O . LYS A 1 183 ? -12.318 -4.811 -12.155 1.00 93.69 183 LYS A O 1
ATOM 1481 N N . ARG A 1 184 ? -10.793 -3.185 -11.879 1.00 92.44 184 ARG A N 1
ATOM 1482 C CA . ARG A 1 184 ? -10.664 -2.842 -13.304 1.00 92.44 184 ARG A CA 1
ATOM 1483 C C . ARG A 1 184 ? -9.874 -3.896 -14.084 1.00 92.44 184 ARG A C 1
ATOM 1485 O O . ARG A 1 184 ? -10.224 -4.170 -15.226 1.00 92.44 184 ARG A O 1
ATOM 1492 N N . THR A 1 185 ? -8.813 -4.451 -13.500 1.00 91.69 185 THR A N 1
ATOM 1493 C CA . THR A 1 185 ? -7.937 -5.421 -14.178 1.00 91.69 185 THR A CA 1
ATOM 1494 C C . THR A 1 185 ? -8.378 -6.871 -14.015 1.00 91.69 185 THR A C 1
ATOM 1496 O O . THR A 1 185 ? -7.905 -7.722 -14.761 1.00 91.69 185 THR A O 1
ATOM 1499 N N . GLY A 1 186 ? -9.260 -7.165 -13.054 1.00 89.50 186 GLY A N 1
ATOM 1500 C CA . GLY A 1 186 ? -9.640 -8.533 -12.695 1.00 89.50 186 GLY A CA 1
ATOM 1501 C C . GLY A 1 186 ? -8.515 -9.314 -12.009 1.00 89.50 186 GLY A C 1
ATOM 1502 O O . GLY A 1 186 ? -8.566 -10.538 -11.954 1.00 89.50 186 GLY A O 1
ATOM 1503 N N . GLU A 1 187 ? -7.477 -8.623 -11.526 1.00 88.19 187 GLU A N 1
ATOM 1504 C CA . GLU A 1 187 ? -6.334 -9.240 -10.860 1.00 88.19 187 GLU A CA 1
ATOM 1505 C C . GLU A 1 187 ? -6.405 -9.001 -9.351 1.00 88.19 187 GLU A C 1
ATOM 1507 O O . GLU A 1 187 ? -6.194 -7.881 -8.875 1.00 88.19 187 GLU A O 1
ATOM 1512 N N . ASP A 1 188 ? -6.587 -10.085 -8.603 1.00 85.56 188 ASP A N 1
ATOM 1513 C CA . ASP A 1 188 ? -6.830 -10.065 -7.158 1.00 85.56 188 ASP A CA 1
ATOM 1514 C C . ASP A 1 188 ? -5.585 -9.814 -6.285 1.00 85.56 188 ASP A C 1
ATOM 1516 O O . ASP A 1 188 ? -5.661 -9.749 -5.055 1.00 85.56 188 ASP A O 1
ATOM 1520 N N . SER A 1 189 ? -4.425 -9.604 -6.910 1.00 85.69 189 SER A N 1
ATOM 1521 C CA . SER A 1 189 ? -3.166 -9.321 -6.219 1.00 85.69 189 SER A CA 1
ATOM 1522 C C . SER A 1 189 ? -3.246 -8.038 -5.384 1.00 85.69 189 SER A C 1
ATOM 1524 O O . SER A 1 189 ? -3.459 -6.945 -5.921 1.00 85.69 189 SER A O 1
ATOM 1526 N N . GLY A 1 190 ? -3.029 -8.178 -4.072 1.00 86.31 190 GLY A N 1
ATOM 1527 C CA . GLY A 1 190 ? -2.966 -7.075 -3.109 1.00 86.31 190 GLY A CA 1
ATOM 1528 C C . GLY A 1 190 ? -4.315 -6.612 -2.548 1.00 86.31 190 GLY A C 1
ATOM 1529 O O . GLY A 1 190 ? -4.330 -5.680 -1.745 1.00 86.31 190 GLY A O 1
ATOM 1530 N N . ILE A 1 191 ? -5.435 -7.248 -2.922 1.00 93.56 191 ILE A N 1
ATOM 1531 C CA . ILE A 1 191 ? -6.769 -6.905 -2.398 1.00 93.56 191 ILE A CA 1
ATOM 1532 C C . ILE A 1 191 ? -6.864 -7.199 -0.897 1.00 93.56 191 ILE A C 1
ATOM 1534 O O . ILE A 1 191 ? -7.316 -6.346 -0.132 1.00 93.56 191 ILE A O 1
ATOM 1538 N N . THR A 1 192 ? -6.433 -8.391 -0.476 1.00 94.69 192 THR A N 1
ATOM 1539 C CA . THR A 1 192 ? -6.513 -8.832 0.922 1.00 94.69 192 THR A CA 1
ATOM 1540 C C . THR A 1 192 ? -5.731 -7.874 1.830 1.00 94.69 192 THR A C 1
ATOM 1542 O O . THR A 1 192 ? -6.301 -7.304 2.757 1.00 94.69 192 THR A O 1
ATOM 1545 N N . GLU A 1 193 ? -4.475 -7.558 1.490 1.00 94.25 193 GLU A N 1
ATOM 1546 C CA . GLU A 1 193 ? -3.678 -6.554 2.219 1.00 94.25 193 GLU A CA 1
ATOM 1547 C C . GLU A 1 193 ? -4.360 -5.174 2.277 1.00 94.25 193 GLU A C 1
ATOM 1549 O O . GLU A 1 193 ? -4.333 -4.517 3.316 1.00 94.25 193 GLU A O 1
ATOM 1554 N N . ALA A 1 194 ? -4.991 -4.725 1.184 1.00 96.44 194 ALA A N 1
ATOM 1555 C CA . ALA A 1 194 ? -5.660 -3.427 1.146 1.00 96.44 194 ALA A CA 1
ATOM 1556 C C . ALA A 1 194 ? -6.881 -3.365 2.078 1.00 96.44 194 ALA A C 1
ATOM 1558 O O . ALA A 1 194 ? -7.089 -2.340 2.725 1.00 96.44 194 ALA A O 1
ATOM 1559 N N . TYR A 1 195 ? -7.670 -4.440 2.190 1.00 97.56 195 TYR A N 1
ATOM 1560 C CA . TYR A 1 195 ? -8.787 -4.478 3.138 1.00 97.56 195 TYR A CA 1
ATOM 1561 C C . TYR A 1 195 ? -8.320 -4.404 4.591 1.00 97.56 195 TYR A C 1
ATOM 1563 O O . TYR A 1 195 ? -8.870 -3.602 5.345 1.00 97.56 195 TYR A O 1
ATOM 1571 N N . GLY A 1 196 ? -7.281 -5.163 4.954 1.00 97.50 196 GLY A N 1
ATOM 1572 C CA . GLY A 1 196 ? -6.687 -5.092 6.291 1.00 97.50 196 GLY A CA 1
ATOM 1573 C C . GLY A 1 196 ? -6.160 -3.690 6.605 1.00 97.50 196 GLY A C 1
ATOM 1574 O O . GLY A 1 196 ? -6.519 -3.105 7.620 1.00 97.50 196 GLY A O 1
ATOM 1575 N N . ALA A 1 197 ? -5.414 -3.085 5.678 1.00 97.88 197 ALA A N 1
ATOM 1576 C CA . ALA A 1 197 ? -4.842 -1.758 5.892 1.00 97.88 197 ALA A CA 1
ATOM 1577 C C . ALA A 1 197 ? -5.899 -0.637 5.983 1.00 97.88 197 ALA A C 1
ATOM 1579 O O . ALA A 1 197 ? -5.732 0.318 6.745 1.00 97.88 197 ALA A O 1
ATOM 1580 N N . ILE A 1 198 ? -7.006 -0.736 5.235 1.00 98.25 198 ILE A N 1
ATOM 1581 C CA . ILE A 1 198 ? -8.144 0.191 5.370 1.00 98.25 198 ILE A CA 1
ATOM 1582 C C . ILE A 1 198 ? -8.822 0.013 6.730 1.00 98.25 198 ILE A C 1
ATOM 1584 O O . ILE A 1 198 ? -9.165 1.013 7.362 1.00 98.25 198 ILE A O 1
ATOM 1588 N N . ALA A 1 199 ? -9.010 -1.231 7.176 1.00 98.00 199 ALA A N 1
ATOM 1589 C CA . ALA A 1 199 ? -9.589 -1.523 8.481 1.00 98.00 199 ALA A CA 1
ATOM 1590 C C . ALA A 1 199 ? -8.733 -0.930 9.608 1.00 98.00 199 ALA A C 1
ATOM 1592 O O . ALA A 1 199 ? -9.262 -0.182 10.427 1.00 98.00 199 ALA A O 1
ATOM 1593 N N . ASP A 1 200 ? -7.414 -1.143 9.570 1.00 98.12 200 ASP A N 1
ATOM 1594 C CA . ASP A 1 200 ? -6.459 -0.550 10.513 1.00 98.12 200 ASP A CA 1
ATOM 1595 C C . ASP A 1 200 ? -6.576 0.981 10.538 1.00 98.12 200 ASP A C 1
ATOM 1597 O O . ASP A 1 200 ? -6.682 1.589 11.600 1.00 98.12 200 ASP A O 1
ATOM 1601 N N . CYS A 1 201 ? -6.639 1.627 9.368 1.00 98.25 201 CYS A N 1
ATOM 1602 C CA . CYS A 1 201 ? -6.802 3.080 9.294 1.00 98.25 201 CYS A CA 1
ATOM 1603 C C . CYS A 1 201 ? -8.128 3.569 9.902 1.00 98.25 201 CYS A C 1
ATOM 1605 O O . CYS A 1 201 ? -8.162 4.653 10.483 1.00 98.25 201 CYS A O 1
ATOM 1607 N N . TYR A 1 202 ? -9.227 2.820 9.763 1.00 98.31 202 TYR A N 1
ATOM 1608 C CA . TYR A 1 202 ? -10.501 3.173 10.401 1.00 98.31 202 TYR A CA 1
ATOM 1609 C C . TYR A 1 202 ? -10.479 2.949 11.915 1.00 98.31 202 TYR A C 1
ATOM 1611 O O . TYR A 1 202 ? -11.042 3.771 12.641 1.00 98.31 202 TYR A O 1
ATOM 1619 N N . THR A 1 203 ? -9.792 1.905 12.387 1.00 97.88 203 THR A N 1
ATOM 1620 C CA . THR A 1 203 ? -9.555 1.656 13.816 1.00 97.88 203 THR A CA 1
ATOM 1621 C C . THR A 1 203 ? -8.831 2.840 14.453 1.00 97.88 203 THR A C 1
ATOM 1623 O O . THR A 1 203 ? -9.293 3.376 15.457 1.00 97.88 203 THR A O 1
ATOM 1626 N N . GLU A 1 204 ? -7.766 3.322 13.813 1.00 97.44 204 GLU A N 1
ATOM 1627 C CA . GLU A 1 204 ? -6.996 4.486 14.271 1.00 97.44 204 GLU A CA 1
ATOM 1628 C C . GLU A 1 204 ? -7.796 5.801 14.239 1.00 97.44 204 GLU A C 1
ATOM 1630 O O . GLU A 1 204 ? -7.557 6.713 15.028 1.00 97.44 204 GLU A O 1
ATOM 1635 N N . LEU A 1 205 ? -8.781 5.912 13.342 1.00 97.00 205 LEU A N 1
ATOM 1636 C CA . LEU A 1 205 ? -9.710 7.046 13.292 1.00 97.00 205 LEU A CA 1
ATOM 1637 C C . LEU A 1 205 ? -10.856 6.945 14.315 1.00 97.00 205 LEU A C 1
ATOM 1639 O O . LEU A 1 205 ? -11.634 7.894 14.430 1.00 97.00 205 LEU A O 1
ATOM 1643 N N . GLY A 1 206 ? -10.989 5.818 15.022 1.00 96.25 206 GLY A N 1
ATOM 1644 C CA . GLY A 1 206 ? -12.074 5.541 15.968 1.00 96.25 206 GLY A CA 1
ATOM 1645 C C . GLY A 1 206 ? -13.404 5.120 15.326 1.00 96.25 206 GLY A C 1
ATOM 1646 O O . GLY A 1 206 ? -14.398 4.963 16.032 1.00 96.25 206 GLY A O 1
ATOM 1647 N N . ASP A 1 207 ? -13.451 4.913 14.006 1.00 97.31 207 ASP A N 1
ATOM 1648 C CA . ASP A 1 207 ? -14.651 4.466 13.282 1.00 97.31 207 ASP A CA 1
ATOM 1649 C C . ASP A 1 207 ? -14.711 2.930 13.262 1.00 97.31 207 ASP A C 1
ATOM 1651 O O . ASP A 1 207 ? -14.463 2.269 12.248 1.00 97.31 207 ASP A O 1
ATOM 1655 N N . LEU A 1 208 ? -15.003 2.356 14.432 1.00 97.00 208 LEU A N 1
ATOM 1656 C CA . LEU A 1 208 ? -14.986 0.907 14.645 1.00 97.00 208 LEU A CA 1
ATOM 1657 C C . LEU A 1 208 ? -16.042 0.168 13.811 1.00 97.00 208 LEU A C 1
ATOM 1659 O O . LEU A 1 208 ? -15.824 -0.977 13.420 1.00 97.00 208 LEU A O 1
ATOM 1663 N N . GLU A 1 209 ? -17.168 0.816 13.495 1.00 97.06 209 GLU A N 1
ATOM 1664 C CA . GLU A 1 209 ? -18.224 0.209 12.678 1.00 97.06 209 GLU A CA 1
ATOM 1665 C C . GLU A 1 209 ? -17.739 -0.031 11.244 1.00 97.06 209 GLU A C 1
ATOM 1667 O O . GLU A 1 209 ? -17.963 -1.100 10.666 1.00 97.06 209 GLU A O 1
ATOM 1672 N N . ARG A 1 210 ? -17.047 0.951 10.652 1.00 96.25 210 ARG A N 1
ATOM 1673 C CA . ARG A 1 210 ? -16.444 0.763 9.330 1.00 96.25 210 ARG A CA 1
ATOM 1674 C C . ARG A 1 210 ? -15.252 -0.178 9.387 1.00 96.25 210 ARG A C 1
ATOM 1676 O O . ARG A 1 210 ? -15.143 -1.016 8.495 1.00 96.25 210 ARG A O 1
ATOM 1683 N N . ALA A 1 211 ? -14.410 -0.083 10.415 1.00 97.69 211 ALA A N 1
ATOM 1684 C CA . ALA A 1 211 ? -13.278 -0.990 10.588 1.00 97.69 211 ALA A CA 1
ATOM 1685 C C . ALA A 1 211 ? -13.730 -2.459 10.594 1.00 97.69 211 ALA A C 1
ATOM 1687 O O . ALA A 1 211 ? -13.212 -3.252 9.810 1.00 97.69 211 ALA A O 1
ATOM 1688 N N . ALA A 1 212 ? -14.766 -2.798 11.373 1.00 97.75 212 ALA A N 1
ATOM 1689 C CA . ALA A 1 212 ? -15.330 -4.148 11.431 1.00 97.75 212 ALA A CA 1
ATOM 1690 C C . ALA A 1 212 ? -15.773 -4.654 10.048 1.00 97.75 212 ALA A C 1
ATOM 1692 O O . ALA A 1 212 ? -15.342 -5.717 9.616 1.00 97.75 212 ALA A O 1
ATOM 1693 N N . LYS A 1 213 ? -16.518 -3.841 9.283 1.00 97.81 213 LYS A N 1
ATOM 1694 C CA . LYS A 1 213 ? -16.953 -4.201 7.916 1.00 97.81 213 LYS A CA 1
ATOM 1695 C C . LYS A 1 213 ? -15.784 -4.497 6.971 1.00 97.81 213 LYS A C 1
ATOM 1697 O O . LYS A 1 213 ? -15.941 -5.270 6.025 1.00 97.81 213 LYS A O 1
ATOM 1702 N N . PHE A 1 214 ? -14.642 -3.838 7.158 1.00 97.50 214 PHE A N 1
ATOM 1703 C CA . PHE A 1 214 ? -13.441 -4.083 6.360 1.00 97.50 214 PHE A CA 1
ATOM 1704 C C . PHE A 1 214 ? -12.639 -5.289 6.866 1.00 97.50 214 PHE A C 1
ATOM 1706 O O . PHE A 1 214 ? -12.148 -6.051 6.032 1.00 97.50 214 PHE A O 1
ATOM 1713 N N . TYR A 1 215 ? -12.577 -5.523 8.179 1.00 98.00 215 TYR A N 1
ATOM 1714 C CA . TYR A 1 215 ? -11.996 -6.746 8.739 1.00 98.00 215 TYR A CA 1
ATOM 1715 C C . TYR A 1 215 ? -12.787 -7.996 8.345 1.00 98.00 215 TYR A C 1
ATOM 1717 O O . TYR A 1 215 ? -12.172 -8.985 7.962 1.00 98.00 215 TYR A O 1
ATOM 1725 N N . ASP A 1 216 ? -14.119 -7.944 8.323 1.00 97.25 216 ASP A N 1
ATOM 1726 C CA . ASP A 1 216 ? -14.949 -9.066 7.864 1.00 97.25 216 ASP A CA 1
ATOM 1727 C C . ASP A 1 216 ? -14.609 -9.449 6.417 1.00 97.25 216 ASP A C 1
ATOM 1729 O O . ASP A 1 216 ? -14.450 -10.622 6.089 1.00 97.25 216 ASP A O 1
ATOM 1733 N N . LYS A 1 217 ? -14.420 -8.450 5.542 1.00 96.06 217 LYS A N 1
ATOM 1734 C CA . LYS A 1 217 ? -13.986 -8.673 4.152 1.00 96.06 217 LYS A CA 1
ATOM 1735 C C . LYS A 1 217 ? -12.563 -9.211 4.061 1.00 96.06 217 LYS A C 1
ATOM 1737 O O . LYS A 1 217 ? -12.283 -10.023 3.184 1.00 96.06 217 LYS A O 1
ATOM 1742 N N . TYR A 1 218 ? -11.667 -8.734 4.920 1.00 96.06 218 TYR A N 1
ATOM 1743 C CA . TYR A 1 218 ? -10.295 -9.223 5.002 1.00 96.06 218 TYR A CA 1
ATOM 1744 C C . TYR A 1 218 ? -10.260 -10.708 5.389 1.00 96.06 218 TYR A C 1
ATOM 1746 O O . TYR A 1 218 ? -9.652 -11.502 4.677 1.00 96.06 218 TYR A O 1
ATOM 1754 N N . ILE A 1 219 ? -10.976 -11.090 6.450 1.00 95.94 219 ILE A N 1
ATOM 1755 C CA . ILE A 1 219 ? -11.068 -12.472 6.942 1.00 95.94 219 ILE A CA 1
ATOM 1756 C C . ILE A 1 219 ? -11.732 -13.370 5.898 1.00 95.94 219 ILE A C 1
ATOM 1758 O O . ILE A 1 219 ? -11.167 -14.396 5.539 1.00 95.94 219 ILE A O 1
ATOM 1762 N N . ALA A 1 220 ? -12.864 -12.946 5.330 1.00 95.31 220 ALA A N 1
ATOM 1763 C CA . ALA A 1 220 ? -13.559 -13.716 4.301 1.00 95.31 220 ALA A CA 1
ATOM 1764 C C . ALA A 1 220 ? -12.677 -14.005 3.074 1.00 95.31 220 ALA A C 1
ATOM 1766 O O . ALA A 1 220 ? -12.853 -15.033 2.430 1.00 95.31 220 ALA A O 1
ATOM 1767 N N . ARG A 1 221 ? -11.723 -13.121 2.739 1.00 92.31 221 ARG A N 1
ATOM 1768 C CA . ARG A 1 221 ? -10.750 -13.378 1.664 1.00 92.31 221 ARG A CA 1
ATOM 1769 C C . ARG A 1 221 ? -9.608 -14.293 2.088 1.00 92.31 221 ARG A C 1
ATOM 1771 O O . ARG A 1 221 ? -9.204 -15.130 1.292 1.00 92.31 221 ARG A O 1
ATOM 1778 N N . LEU A 1 222 ? -9.116 -14.166 3.320 1.00 91.50 222 LEU A N 1
ATOM 1779 C CA . LEU A 1 222 ? -8.104 -15.084 3.853 1.00 91.50 222 LEU A CA 1
ATOM 1780 C C . LEU A 1 222 ? -8.596 -16.533 3.907 1.00 91.50 222 LEU A C 1
ATOM 1782 O O . LEU A 1 222 ? -7.794 -17.448 3.796 1.00 91.50 222 LEU A O 1
ATOM 1786 N N . GLU A 1 223 ? -9.899 -16.744 4.086 1.00 89.06 223 GLU A N 1
ATOM 1787 C CA . GLU A 1 223 ? -10.508 -18.079 4.067 1.00 89.06 223 GLU A CA 1
ATOM 1788 C C . GLU A 1 223 ? -10.598 -18.683 2.656 1.00 89.06 223 GLU A C 1
ATOM 1790 O O . GLU A 1 223 ? -10.789 -19.891 2.518 1.00 89.06 223 GLU A O 1
ATOM 1795 N N . THR A 1 224 ? -10.484 -17.856 1.612 1.00 84.12 224 THR A N 1
ATOM 1796 C CA . THR A 1 224 ? -10.585 -18.282 0.207 1.00 84.12 224 THR A CA 1
ATOM 1797 C C . THR A 1 224 ? -9.242 -18.454 -0.506 1.00 84.12 224 THR A C 1
ATOM 1799 O O . THR A 1 224 ? -9.238 -19.023 -1.597 1.00 84.12 224 THR A O 1
ATOM 1802 N N . ASP A 1 225 ? -8.145 -17.961 0.081 1.00 68.94 225 ASP A N 1
ATOM 1803 C CA . ASP A 1 225 ? -6.767 -18.061 -0.439 1.00 68.94 225 ASP A CA 1
ATOM 1804 C C . ASP A 1 225 ? -6.087 -19.382 -0.005 1.00 68.94 225 ASP A C 1
ATOM 1806 O O . ASP A 1 225 ? -5.352 -19.972 -0.834 1.00 68.94 225 ASP A O 1
#

InterPro domains:
  IPR011990 Tetratricopeptide-like helical domain superfamily [G3DSA:1.25.40.10] (107-225)
  IPR011990 Tetratricopeptide-like helical domain superfamily [SSF48452] (109-220)
  IPR019734 Tetratricopeptide repeat [PS50005] (152-185)
  IPR019734 Tetratricopeptide repeat [SM00028] (112-145)
  IPR019734 Tetratricopeptide repeat [SM00028] (152-185)
  IPR019734 Tetratricopeptide repeat [SM00028] (192-225)
  IPR044243 Protein FLUORESCENT IN BLUE LIGHT [PTHR47310] (60-225)

Sequence (225 aa):
MAAIARYLHHPSRRNHGVGSRRIAPLDLSGRRFPSRSFTKPLPPVPLSPTHFPLPFFALRDELKRLNDQLRQINEALRRQAKIESYAPSLSYAPVSRIKETDVIVDPRKQQLLASLRTGKNFLRNQNLDEAFAQFKEAFELAQSMGDHLEEKKAARGLGASLQRQGKYREAIKYYSKVLEISKRTGEDSGITEAYGAIADCYTELGDLERAAKFYDKYIARLETD

Foldseek 3Di:
DDDDDDDDDDDDDDDDDDDDDDDDDDDPVGDDDDDDDDDDDDDDDPPDDDDDPDPPVVVVVVVVVVVVVVVVVVVVVVVVVVVVDDDPDDDDDPDDDDPPPPDPQPPLNVLLVVLLVVLVVCVVVVVLVSSLVSLVSSLVSCVVVVVLVSNLSSLQSNLSSCVSVLVLVVSLVSLVVSVVSCVVVVNCPCVLVSLQSNLVSCVSVVVNVVSVVSVVVSVVVVVVD

Secondary structure (DSSP, 8-state):
---PPPP---------------PPPPPTT-PPPP------PPPPPPPP-------HHHHHHHHHHHHHHHHHHHHHHHHHHHHH---------------GGGS---HHHHHHHHHHHHHHHHHHTT-HHHHHHHHHHHHHHHHHHT-HHHHHHHHHHHHHHHHHTT-HHHHHHHHHHHHHHHHHHT--TTHHHHHHHHHHHHHHTT-HHHHHHHHHHHHHHHTT-

Organism: Ensete ventricosum (NCBI:txid4639)

Radius of gyration: 36.03 Å; Cα contacts (8 Å, |Δi|>4): 159; chains: 1; bounding box: 86×88×63 Å

Nearest PDB structures (foldseek):
  4yvo-assembly1_A  TM=9.895E-01  e=1.152E-12  Arabidopsis thaliana
  3ro3-assembly1_A  TM=9.390E-01  e=1.609E-04  Mus musculus
  4g2v-assembly1_A  TM=9.535E-01  e=3.161E-04  Mus musculus
  3ro2-assembly1_A  TM=9.573E-01  e=4.790E-04  Mus musculus
  4wne-assembly1_A  TM=9.604E-01  e=8.482E-04  Homo sapiens

Solvent-accessible surface area (backbone atoms only — not comparable to full-atom values): 13465 Å² total; per-residue (Å²): 136,85,88,82,82,85,82,88,82,85,88,83,88,82,88,82,91,78,88,77,83,82,75,78,88,75,56,102,79,77,65,81,83,80,88,78,74,94,72,80,85,76,78,85,74,80,77,74,84,72,88,67,83,65,57,73,65,55,51,53,52,48,51,49,50,53,51,51,48,52,50,50,49,53,48,49,52,48,54,58,49,57,77,76,49,97,68,99,78,79,79,88,68,78,91,65,78,81,68,79,76,85,51,97,58,54,71,66,55,49,49,32,55,45,27,48,52,50,16,53,51,25,51,75,70,67,38,38,67,62,14,30,53,26,12,46,53,17,25,56,50,19,59,77,67,68,38,62,70,53,25,35,54,17,28,44,45,34,14,53,27,28,44,77,71,69,39,30,79,60,14,39,54,29,24,50,46,34,47,51,51,25,68,73,71,74,43,73,80,64,41,53,61,30,31,42,54,39,14,52,33,26,47,79,71,66,41,52,73,59,12,49,61,26,41,54,53,23,51,60,43,64,78,73,108